Protein AF-A0A9D8Y386-F1 (afdb_monomer)

Sequence (340 aa):
MTALEKLEGVWFVYDGDCPICEQAAKALRIKQSLGDLHLLDARSDTDHPLSEAINQKQLDLDEGMVIFHRQRFYHGRTALWFMSVHAAPQGLFNHINRLFFRFEPVARALYPVMRAGRNLLLKLRGKTKIRNLQNTNLPILQPVFGDAWKHMPSVMHAHYANRAFSNDLHIAKGHMKVEAGWFLRLLAPMSRLIGGIPAYNQSDIPVEVRFESEPAGPGLVFNRAFKLHGMKPYVFRSTMVPMGGNLMIEKMSFGLCWRVRFSWRAGQVKLAHAGYALNFFGIPVTVPLNWLLGSIDAYEKATGPNSFAMAVTIHHPIWGAYYSYSGEFTMVSMKEVGDD

Foldseek 3Di:
DDPLVPDAAKEKEAACLQPVRVVCLVPFAFDVVRPDYHYHHCQPPCVDPVLVVCLVVVAFRLLFIWMDGPNDIATQLRVLLCSLVTTDCDDPVNVVSVVQSVDPVSSVVCRVVVSVVRVVSCVVVVHAGSPSNDPQVAFLCCQLADPVNVVAALQVCLVRVHGALFLKKWKKKWFKFKAAAPVVLVCQVVCQVQLHDRRDGDGRWIKMWIFGHHNRGRWTKTWIWTRDPPDDTRTWIWTWHDPDHQWIWIQGGPQKIWIWGWYDDPQKIKTWGDAIFGQDVNDTHGDHCCQPFNTKIKMKHDPDNFKIKIKIFGQHPPPGTRIMMIIMIGTDDIDRPPPD

Nearest PDB structures (foldseek):
  2o62-assembly1_A  TM=6.747E-01  e=1.907E-03  Nostoc punctiforme PCC 73102
  5yvf-assembly4_D  TM=6.331E-01  e=2.721E-03  Arabidopsis thaliana
  5yvf-assembly2_B  TM=6.374E-01  e=2.565E-03  Arabidopsis thaliana
  4kc5-assembly1_A  TM=1.879E-01  e=3.697E-02  Mycetohabitans rhizoxinica
  4kc5-assembly2_C  TM=2.263E-01  e=1.944E-01  Mycetohabitans rhizoxinica

Radius of gyration: 25.62 Å; Cα contacts (8 Å, |Δi|>4): 717; chains: 1; bounding box: 68×38×66 Å

pLDDT: mean 88.56, std 8.68, range [34.72, 97.38]

Solvent-accessible surface area (backbone atoms only — not comparable to full-atom values): 17921 Å² total; per-residue (Å²): 131,58,79,71,74,72,58,76,29,33,36,42,37,31,47,65,84,34,69,70,47,39,50,47,62,74,61,62,45,65,34,73,92,54,52,56,83,43,80,42,40,61,80,80,46,58,86,39,72,62,47,53,52,34,42,76,67,71,56,53,61,75,74,29,40,36,31,41,44,89,97,38,81,25,55,30,65,50,27,48,29,48,44,33,75,48,36,36,92,59,59,70,68,44,53,54,37,34,67,44,30,66,40,66,72,52,31,64,64,48,45,62,54,54,47,50,50,51,55,50,53,26,53,75,69,73,50,75,77,78,49,71,79,55,76,49,86,44,28,56,51,44,70,37,47,43,80,55,49,83,76,51,56,67,28,57,50,65,75,43,49,46,23,27,43,30,43,30,34,33,33,33,44,32,39,28,35,34,43,44,33,72,70,51,39,72,43,24,70,60,26,57,75,56,41,44,69,84,36,46,75,45,66,75,29,46,32,41,36,38,40,34,21,38,66,90,36,69,28,48,28,40,42,35,40,36,48,47,86,99,53,77,67,46,65,36,56,36,34,37,28,78,72,56,65,37,34,32,35,37,40,38,49,93,32,43,25,44,28,34,34,53,43,78,57,96,83,24,43,36,36,40,58,65,53,34,24,41,46,55,96,84,44,74,43,78,45,90,46,46,82,80,69,20,46,49,42,35,40,38,31,74,75,46,76,48,23,34,34,38,38,39,40,29,32,32,83,85,75,40,73,43,36,36,39,35,34,44,34,33,65,76,49,78,46,61,70,78,88,123

Structure (mmCIF, N/CA/C/O backbone):
data_AF-A0A9D8Y386-F1
#
_entry.id   AF-A0A9D8Y386-F1
#
loop_
_atom_site.group_PDB
_atom_site.id
_atom_site.type_symbol
_atom_site.label_atom_id
_atom_site.label_alt_id
_atom_site.label_comp_id
_atom_site.label_asym_id
_atom_site.label_entity_id
_atom_site.label_seq_id
_atom_site.pdbx_PDB_ins_code
_atom_site.Cartn_x
_atom_site.Cartn_y
_atom_site.Cartn_z
_atom_site.occupancy
_atom_site.B_iso_or_equiv
_atom_site.auth_seq_id
_atom_site.auth_comp_id
_atom_site.auth_asym_id
_atom_site.auth_atom_id
_atom_site.pdbx_PDB_model_num
ATOM 1 N N . MET A 1 1 ? 36.338 10.245 -10.476 1.00 56.06 1 MET A N 1
ATOM 2 C CA . MET A 1 1 ? 35.496 9.609 -11.503 1.00 56.06 1 MET A CA 1
ATOM 3 C C . MET A 1 1 ? 34.362 8.881 -10.811 1.00 56.06 1 MET A C 1
ATOM 5 O O . MET A 1 1 ? 34.645 8.085 -9.918 1.00 56.06 1 MET A O 1
ATOM 9 N N . THR A 1 2 ? 33.111 9.186 -11.146 1.00 74.19 2 THR A N 1
ATOM 10 C CA . THR A 1 2 ? 31.940 8.482 -10.596 1.00 74.19 2 THR A CA 1
ATOM 11 C C . THR A 1 2 ? 31.935 7.018 -11.059 1.00 74.19 2 THR A C 1
ATOM 13 O O . THR A 1 2 ? 32.559 6.682 -12.065 1.00 74.19 2 THR A O 1
ATOM 16 N N . ALA A 1 3 ? 31.258 6.115 -10.340 1.00 79.44 3 ALA A N 1
ATOM 17 C CA . ALA A 1 3 ? 31.171 4.704 -10.744 1.00 79.44 3 ALA A CA 1
ATOM 18 C C . ALA A 1 3 ? 30.591 4.538 -12.166 1.00 79.44 3 ALA A C 1
ATOM 20 O O . ALA A 1 3 ? 31.018 3.658 -12.905 1.00 79.44 3 ALA A O 1
ATOM 21 N N . LEU A 1 4 ? 29.695 5.446 -12.574 1.00 83.50 4 LEU A N 1
ATOM 22 C CA . LEU A 1 4 ? 29.100 5.502 -13.913 1.00 83.50 4 LEU A CA 1
ATOM 23 C C . LEU A 1 4 ? 30.084 5.931 -15.006 1.00 83.50 4 LEU A C 1
ATOM 25 O O . LEU A 1 4 ? 29.936 5.523 -16.154 1.00 83.50 4 LEU A O 1
ATOM 29 N N . GLU A 1 5 ? 31.085 6.752 -14.684 1.00 81.44 5 GLU A N 1
ATOM 30 C CA . GLU A 1 5 ? 32.114 7.193 -15.640 1.00 81.44 5 GLU A CA 1
ATOM 31 C C . GLU A 1 5 ? 33.070 6.073 -16.041 1.00 81.44 5 GLU A C 1
ATOM 33 O O . GLU A 1 5 ? 33.706 6.167 -17.085 1.00 81.44 5 GLU A O 1
ATOM 38 N N . LYS A 1 6 ? 33.146 5.008 -15.237 1.00 83.69 6 LYS A N 1
ATOM 39 C CA . LYS A 1 6 ? 33.941 3.810 -15.532 1.00 83.69 6 LYS A CA 1
ATOM 40 C C . LYS A 1 6 ? 33.192 2.786 -16.388 1.00 83.69 6 LYS A C 1
ATOM 42 O O . LYS A 1 6 ? 33.785 1.791 -16.787 1.00 83.69 6 LYS A O 1
ATOM 47 N N . LEU A 1 7 ? 31.897 2.993 -16.629 1.00 88.19 7 LEU A N 1
ATOM 48 C CA . LEU A 1 7 ? 31.085 2.072 -17.416 1.00 88.19 7 LEU A CA 1
ATOM 49 C C . LEU A 1 7 ? 31.268 2.367 -18.904 1.00 88.19 7 LEU A C 1
ATOM 51 O O . LEU A 1 7 ? 30.759 3.359 -19.433 1.00 88.19 7 LEU A O 1
ATOM 55 N N . GLU A 1 8 ? 31.995 1.478 -19.569 1.00 88.94 8 GLU A N 1
ATOM 56 C CA . GLU A 1 8 ? 32.176 1.481 -21.017 1.00 88.94 8 GLU A CA 1
ATOM 57 C C . GLU A 1 8 ? 31.112 0.614 -21.709 1.00 88.94 8 GLU A C 1
ATOM 59 O O . GLU A 1 8 ? 30.371 -0.134 -21.066 1.00 88.94 8 GLU A O 1
ATOM 64 N N . GLY A 1 9 ? 30.999 0.756 -23.031 1.00 90.62 9 GLY A N 1
ATOM 65 C CA . GLY A 1 9 ? 30.041 -0.000 -23.836 1.00 90.62 9 GLY A CA 1
ATOM 66 C C . GLY A 1 9 ? 28.582 0.439 -23.673 1.00 90.62 9 GLY A C 1
ATOM 67 O O . GLY A 1 9 ? 28.264 1.556 -23.246 1.00 90.62 9 GLY A O 1
ATOM 68 N N . VAL A 1 10 ? 27.675 -0.445 -24.080 1.00 92.88 10 VAL A N 1
ATOM 69 C CA . VAL A 1 10 ? 26.223 -0.261 -24.003 1.00 92.88 10 VAL A CA 1
ATOM 70 C C . VAL A 1 10 ? 25.676 -1.185 -22.927 1.00 92.88 10 VAL A C 1
ATOM 72 O O . VAL A 1 10 ? 25.828 -2.398 -23.010 1.00 92.88 10 VAL A O 1
ATOM 75 N N . TRP A 1 11 ? 24.972 -0.618 -21.957 1.00 94.88 11 TRP A N 1
ATOM 76 C CA . TRP A 1 11 ? 24.312 -1.368 -20.896 1.00 94.88 11 TRP A CA 1
ATOM 77 C C . TRP A 1 11 ? 22.812 -1.423 -21.153 1.00 94.88 11 TRP A C 1
ATOM 79 O O . TRP A 1 11 ? 22.174 -0.383 -21.315 1.00 94.88 11 TRP A O 1
ATOM 89 N N . PHE A 1 12 ? 22.247 -2.625 -21.189 1.00 94.88 12 PHE A N 1
ATOM 90 C CA . PHE A 1 12 ? 20.818 -2.878 -21.325 1.00 94.88 12 PHE A CA 1
ATOM 91 C C . PHE A 1 12 ? 20.268 -3.384 -19.993 1.00 94.88 12 PHE A C 1
ATOM 93 O O . PHE A 1 12 ? 20.494 -4.533 -19.617 1.00 94.88 12 PHE A O 1
ATOM 100 N N . VAL A 1 13 ? 19.552 -2.512 -19.286 1.00 96.12 13 VAL A N 1
ATOM 101 C CA . VAL A 1 13 ? 18.889 -2.815 -18.017 1.00 96.12 13 VAL A CA 1
ATOM 102 C C . VAL A 1 13 ? 17.444 -3.200 -18.298 1.00 96.12 13 VAL A C 1
ATOM 104 O O . VAL A 1 13 ? 16.682 -2.409 -18.866 1.00 96.12 13 VAL A O 1
ATOM 107 N N . TYR A 1 14 ? 17.057 -4.414 -17.928 1.00 94.50 14 TYR A N 1
ATOM 108 C CA . TYR A 1 14 ? 15.773 -5.000 -18.307 1.00 94.50 14 TYR A CA 1
ATOM 109 C C . TYR A 1 14 ? 15.155 -5.820 -17.176 1.00 94.50 14 TYR A C 1
ATOM 111 O O . TYR A 1 14 ? 15.774 -6.053 -16.148 1.00 94.50 14 TYR A O 1
ATOM 119 N N . ASP A 1 15 ? 13.901 -6.218 -17.368 1.00 94.06 15 ASP A N 1
ATOM 120 C CA . ASP A 1 15 ? 13.164 -7.087 -16.452 1.00 94.06 15 ASP A CA 1
ATOM 121 C C . ASP A 1 15 ? 13.310 -8.545 -16.904 1.00 94.06 15 ASP A C 1
ATOM 123 O O . ASP A 1 15 ? 12.710 -8.920 -17.918 1.00 94.06 15 ASP A O 1
ATOM 127 N N . GLY A 1 16 ? 14.096 -9.352 -16.187 1.00 91.25 16 GLY A N 1
ATOM 128 C CA . GLY A 1 16 ? 14.345 -10.753 -16.541 1.00 91.25 16 GLY A CA 1
ATOM 129 C C . GLY A 1 16 ? 13.121 -11.664 -16.450 1.00 91.25 16 GLY A C 1
ATOM 130 O O . GLY A 1 16 ? 13.037 -12.649 -17.178 1.00 91.25 16 GLY A O 1
ATOM 131 N N . ASP A 1 17 ? 12.108 -11.312 -15.650 1.00 92.06 17 ASP A N 1
ATOM 132 C CA . ASP A 1 17 ? 10.856 -12.081 -15.586 1.00 92.06 17 ASP A CA 1
ATOM 133 C C . ASP A 1 17 ? 9.913 -11.784 -16.767 1.00 92.06 17 ASP A C 1
ATOM 135 O O . ASP A 1 17 ? 8.963 -12.539 -17.028 1.00 92.06 17 ASP A O 1
ATOM 139 N N . CYS A 1 18 ? 10.149 -10.685 -17.492 1.00 91.69 18 CYS A N 1
ATOM 140 C CA . CYS A 1 18 ? 9.363 -10.302 -18.655 1.00 91.69 18 CYS A CA 1
ATOM 141 C C . CYS A 1 18 ? 9.849 -11.053 -19.910 1.00 91.69 18 CYS A C 1
ATOM 143 O O . CYS A 1 18 ? 10.925 -10.740 -20.424 1.00 91.69 18 CYS A O 1
ATOM 145 N N . PRO A 1 19 ? 9.025 -11.941 -20.514 1.00 88.31 19 PRO A N 1
ATOM 146 C CA . PRO A 1 19 ? 9.436 -12.714 -21.690 1.00 88.31 19 PRO A CA 1
ATOM 147 C C . PRO A 1 19 ? 9.864 -11.839 -22.873 1.00 88.31 19 PRO A C 1
ATOM 149 O O . PRO A 1 19 ? 10.784 -12.176 -23.609 1.00 88.31 19 PRO A O 1
ATOM 152 N N . ILE A 1 20 ? 9.196 -10.698 -23.071 1.00 88.94 20 ILE A N 1
ATOM 153 C CA . ILE A 1 20 ? 9.507 -9.780 -24.174 1.00 88.94 20 ILE A CA 1
ATOM 154 C C . ILE A 1 20 ? 10.875 -9.126 -23.947 1.00 88.94 20 ILE A C 1
ATOM 156 O O . ILE A 1 20 ? 11.669 -9.020 -24.880 1.00 88.94 20 ILE A O 1
ATOM 160 N N . CYS A 1 21 ? 11.151 -8.692 -22.714 1.00 89.38 21 CYS A N 1
ATOM 161 C CA . CYS A 1 21 ? 12.411 -8.049 -22.352 1.00 89.38 21 CYS A CA 1
ATOM 162 C C . CYS A 1 21 ? 13.577 -9.039 -22.403 1.00 89.38 21 CYS A C 1
ATOM 164 O O . CYS A 1 21 ? 14.620 -8.707 -22.955 1.00 89.38 21 CYS A O 1
ATOM 166 N N . GLU A 1 22 ? 13.379 -10.258 -21.905 1.00 87.75 22 GLU A N 1
ATOM 167 C CA . GLU A 1 22 ? 14.375 -11.328 -21.944 1.00 87.75 22 GLU A CA 1
ATOM 168 C C . GLU A 1 22 ? 14.726 -11.718 -23.389 1.00 87.75 22 GLU A C 1
ATOM 170 O O . GLU A 1 22 ? 15.899 -11.815 -23.756 1.00 87.75 22 GLU A O 1
ATOM 175 N N . GLN A 1 23 ? 13.720 -11.868 -24.256 1.00 86.69 23 GLN A N 1
ATOM 176 C CA . GLN A 1 23 ? 13.957 -12.157 -25.671 1.00 86.69 23 GLN A CA 1
ATOM 177 C C . GLN A 1 23 ? 14.638 -10.986 -26.385 1.00 86.69 23 GLN A C 1
ATOM 179 O O . GLN A 1 23 ? 15.515 -11.214 -27.219 1.00 86.69 23 GLN A O 1
ATOM 184 N N . ALA A 1 24 ? 14.295 -9.741 -26.040 1.00 85.25 24 ALA A N 1
ATOM 185 C CA . ALA A 1 24 ? 15.003 -8.568 -26.541 1.00 85.25 24 ALA A CA 1
ATOM 186 C C . ALA A 1 24 ? 16.474 -8.568 -26.093 1.00 85.25 24 ALA A C 1
ATOM 188 O O . ALA A 1 24 ? 17.343 -8.358 -26.933 1.00 85.25 24 ALA A O 1
ATOM 189 N N . ALA A 1 25 ? 16.767 -8.880 -24.825 1.00 86.69 25 ALA A N 1
ATOM 190 C CA . ALA A 1 25 ? 18.130 -8.989 -24.302 1.00 86.69 25 ALA A CA 1
ATOM 191 C C . ALA A 1 25 ? 18.950 -10.045 -25.065 1.00 86.69 25 ALA A C 1
ATOM 193 O O . ALA A 1 25 ? 20.065 -9.774 -25.508 1.00 86.69 25 ALA A O 1
ATOM 194 N N . LYS A 1 26 ? 18.365 -11.229 -25.304 1.00 84.31 26 LYS A N 1
ATOM 195 C CA . LYS A 1 26 ? 19.005 -12.328 -26.050 1.00 84.31 26 LYS A CA 1
ATOM 196 C C . LYS A 1 26 ? 19.222 -12.004 -27.526 1.00 84.31 26 LYS A C 1
ATOM 198 O O . LYS A 1 26 ? 20.236 -12.412 -28.096 1.00 84.31 26 LYS A O 1
ATOM 203 N N . ALA A 1 27 ? 18.280 -11.301 -28.152 1.00 80.50 27 ALA A N 1
ATOM 204 C CA . ALA A 1 27 ? 18.325 -10.951 -29.570 1.00 80.50 27 ALA A CA 1
ATOM 205 C C . ALA A 1 27 ? 19.155 -9.692 -29.862 1.00 80.50 27 ALA A C 1
ATOM 207 O O . ALA A 1 27 ? 19.579 -9.496 -31.002 1.00 80.50 27 ALA A O 1
ATOM 208 N N . LEU A 1 28 ? 19.383 -8.832 -28.865 1.00 80.38 28 LEU A N 1
ATOM 209 C CA . LEU A 1 28 ? 20.092 -7.576 -29.053 1.00 80.38 28 LEU A CA 1
ATOM 210 C C . LEU A 1 28 ? 21.546 -7.840 -29.451 1.00 80.38 28 LEU A C 1
ATOM 212 O O . LEU A 1 28 ? 22.299 -8.561 -28.796 1.00 80.38 28 LEU A O 1
ATOM 216 N N . ARG A 1 29 ? 21.937 -7.236 -30.568 1.00 79.75 29 ARG A N 1
ATOM 217 C CA . ARG A 1 29 ? 23.312 -7.170 -31.053 1.00 79.75 29 ARG A CA 1
ATOM 218 C C . ARG A 1 29 ? 23.585 -5.715 -31.382 1.00 79.75 29 ARG A C 1
ATOM 220 O O . ARG A 1 29 ? 22.820 -5.106 -32.127 1.00 79.75 29 ARG A O 1
ATOM 227 N N . ILE A 1 30 ? 24.641 -5.142 -30.825 1.00 79.31 30 ILE A N 1
ATOM 228 C CA . ILE A 1 30 ? 25.030 -3.754 -31.094 1.00 79.31 30 ILE A CA 1
ATOM 229 C C . ILE A 1 30 ? 26.122 -3.709 -32.160 1.00 79.31 30 ILE A C 1
ATOM 231 O O . ILE A 1 30 ? 26.834 -4.688 -32.382 1.00 79.31 30 ILE A O 1
ATOM 235 N N . LYS A 1 31 ? 26.239 -2.583 -32.867 1.00 76.06 31 LYS A N 1
ATOM 236 C CA . LYS A 1 31 ? 27.375 -2.363 -33.773 1.00 76.06 31 LYS A CA 1
ATOM 237 C C . LYS A 1 31 ? 28.673 -2.370 -32.960 1.00 76.06 31 LYS A C 1
ATOM 239 O O . LYS A 1 31 ? 28.741 -1.675 -31.953 1.00 76.06 31 LYS A O 1
ATOM 244 N N . GLN A 1 32 ? 29.708 -3.054 -33.454 1.00 71.56 32 GLN A N 1
ATOM 245 C CA . GLN A 1 32 ? 31.038 -3.115 -32.816 1.00 71.56 32 GLN A CA 1
ATOM 246 C C . GLN A 1 32 ? 31.618 -1.724 -32.492 1.00 71.56 32 GLN A C 1
ATOM 248 O O . GLN A 1 32 ? 32.333 -1.554 -31.514 1.00 71.56 32 GLN A O 1
ATOM 253 N N . SER A 1 33 ? 31.241 -0.694 -33.258 1.00 75.19 33 SER A N 1
ATOM 254 C CA . SER A 1 33 ? 31.626 0.706 -33.023 1.00 75.19 33 SER A CA 1
ATOM 255 C C . SER A 1 33 ? 31.121 1.314 -31.702 1.00 75.19 33 SER A C 1
ATOM 257 O O . SER A 1 33 ? 31.476 2.447 -31.383 1.00 75.19 33 SER A O 1
ATOM 259 N N . LEU A 1 34 ? 30.220 0.637 -30.988 1.00 77.44 34 LEU A N 1
ATOM 260 C CA . LEU A 1 34 ? 29.616 1.101 -29.733 1.00 77.44 34 LEU A CA 1
ATOM 261 C C . LEU A 1 34 ? 30.206 0.405 -28.495 1.00 77.44 34 LEU A C 1
ATOM 263 O O . LEU A 1 34 ? 29.768 0.702 -27.387 1.00 77.44 34 LEU A O 1
ATOM 267 N N . GLY A 1 35 ? 31.202 -0.467 -28.682 1.00 84.31 35 GLY A N 1
ATOM 268 C CA . GLY A 1 35 ? 31.797 -1.278 -27.620 1.00 84.31 35 GLY A CA 1
ATOM 269 C C . GLY A 1 35 ? 31.003 -2.551 -27.335 1.00 84.31 35 GLY A C 1
ATOM 270 O O . GLY A 1 35 ? 30.242 -3.015 -28.190 1.00 84.31 35 GLY A O 1
ATOM 271 N N . ASP A 1 36 ? 31.194 -3.095 -26.135 1.00 87.88 36 ASP A N 1
ATOM 272 C CA . ASP A 1 36 ? 30.550 -4.326 -25.678 1.00 87.88 36 ASP A CA 1
ATOM 273 C C . ASP A 1 36 ? 29.116 -4.090 -25.187 1.00 87.88 36 ASP A C 1
ATOM 275 O O . ASP A 1 36 ? 28.749 -2.998 -24.744 1.00 87.88 36 ASP A O 1
ATOM 279 N N . LEU A 1 37 ? 28.280 -5.125 -25.309 1.00 89.69 37 LEU A N 1
ATOM 280 C CA . LEU A 1 37 ? 26.917 -5.132 -24.783 1.00 89.69 37 LEU A CA 1
ATOM 281 C C . LEU A 1 37 ? 26.914 -5.816 -23.419 1.00 89.69 37 LEU A C 1
ATOM 283 O O . LEU A 1 37 ? 27.170 -7.015 -23.327 1.00 89.69 37 LEU A O 1
ATOM 287 N N . HIS A 1 38 ? 26.533 -5.074 -22.390 1.00 92.88 38 HIS A N 1
ATOM 288 C CA . HIS A 1 38 ? 26.327 -5.586 -21.044 1.00 92.88 38 HIS A CA 1
ATOM 289 C C . HIS A 1 38 ? 24.828 -5.691 -20.763 1.00 92.88 38 HIS A C 1
ATOM 291 O O . HIS A 1 38 ? 24.067 -4.759 -21.031 1.00 92.88 38 HIS A O 1
ATOM 297 N N . LEU A 1 39 ? 24.395 -6.835 -20.240 1.00 93.25 39 LEU A N 1
ATOM 298 C CA . LEU A 1 39 ? 23.011 -7.079 -19.845 1.00 93.25 39 LEU A CA 1
ATOM 299 C C . LEU A 1 39 ? 22.933 -7.023 -18.320 1.00 93.25 39 LEU A C 1
ATOM 301 O O . LEU A 1 39 ? 23.739 -7.664 -17.654 1.00 93.25 39 LEU A O 1
ATOM 305 N N . LEU A 1 40 ? 21.974 -6.269 -17.791 1.00 94.19 40 LEU A N 1
ATOM 306 C CA . LEU A 1 40 ? 21.740 -6.130 -16.356 1.00 94.19 40 LEU A CA 1
ATOM 307 C C . LEU A 1 40 ? 20.274 -6.458 -16.072 1.00 94.19 40 LEU A C 1
ATOM 309 O O . LEU A 1 40 ? 19.384 -5.787 -16.607 1.00 94.19 40 LEU A O 1
ATOM 313 N N . ASP A 1 41 ? 20.012 -7.484 -15.267 1.00 94.50 41 ASP A N 1
ATOM 314 C CA . ASP A 1 41 ? 18.646 -7.799 -14.856 1.00 94.50 41 ASP A CA 1
ATOM 315 C C . ASP A 1 41 ? 18.308 -6.989 -13.604 1.00 94.50 41 ASP A C 1
ATOM 317 O O . ASP A 1 41 ? 18.894 -7.148 -12.535 1.00 94.50 41 ASP A O 1
ATOM 321 N N . ALA A 1 42 ? 17.317 -6.114 -13.736 1.00 92.25 42 ALA A N 1
ATOM 322 C CA . ALA A 1 42 ? 16.859 -5.237 -12.671 1.00 92.25 42 ALA A CA 1
ATOM 323 C C . ALA A 1 42 ? 16.331 -5.980 -11.432 1.00 92.25 42 ALA A C 1
ATOM 325 O O . ALA A 1 42 ? 16.146 -5.349 -10.392 1.00 92.25 42 ALA A O 1
ATOM 326 N N . ARG A 1 43 ? 16.042 -7.284 -11.536 1.00 88.69 43 ARG A N 1
ATOM 327 C CA . ARG A 1 43 ? 15.565 -8.101 -10.412 1.00 88.69 43 ARG A CA 1
ATOM 328 C C . ARG A 1 43 ? 16.680 -8.705 -9.573 1.00 88.69 43 ARG A C 1
ATOM 330 O O . ARG A 1 43 ? 16.498 -8.822 -8.367 1.00 88.69 43 ARG A O 1
ATOM 337 N N . SER A 1 44 ? 17.785 -9.112 -10.192 1.00 89.25 44 SER A N 1
ATOM 338 C CA . SER A 1 44 ? 18.919 -9.721 -9.488 1.00 89.25 44 SER A CA 1
ATOM 339 C C . SER A 1 44 ? 20.006 -8.710 -9.143 1.00 89.25 44 SER A C 1
ATOM 341 O O . SER A 1 44 ? 20.653 -8.847 -8.111 1.00 89.25 44 SER A O 1
ATOM 343 N N . ASP A 1 45 ? 20.188 -7.677 -9.968 1.00 87.62 45 ASP A N 1
ATOM 344 C CA . ASP A 1 45 ? 21.325 -6.759 -9.884 1.00 87.62 45 ASP A CA 1
ATOM 345 C C . ASP A 1 45 ? 20.932 -5.400 -9.269 1.00 87.62 45 ASP A C 1
ATOM 347 O O . ASP A 1 45 ? 21.221 -4.321 -9.806 1.00 87.62 45 ASP A O 1
ATOM 351 N N . THR A 1 46 ? 20.234 -5.430 -8.130 1.00 82.75 46 THR A N 1
ATOM 352 C CA . THR A 1 46 ? 19.711 -4.219 -7.467 1.00 82.75 46 THR A CA 1
ATOM 353 C C . THR A 1 46 ? 20.809 -3.280 -6.974 1.00 82.75 46 THR A C 1
ATOM 355 O O . THR A 1 46 ? 20.629 -2.064 -7.020 1.00 82.75 46 THR A O 1
ATOM 358 N N . ASP A 1 47 ? 21.957 -3.828 -6.574 1.00 86.19 47 ASP A N 1
ATOM 359 C CA . ASP A 1 47 ? 23.072 -3.078 -5.976 1.00 86.19 47 ASP A CA 1
ATOM 360 C C . ASP A 1 47 ? 24.029 -2.479 -7.021 1.00 86.19 47 ASP A C 1
ATOM 362 O O . ASP A 1 47 ? 25.040 -1.856 -6.691 1.00 86.19 47 ASP A O 1
ATOM 366 N N . HIS A 1 48 ? 23.732 -2.660 -8.310 1.00 90.88 48 HIS A N 1
ATOM 367 C CA . HIS A 1 48 ? 24.573 -2.138 -9.376 1.00 90.88 48 HIS A CA 1
ATOM 368 C C . HIS A 1 48 ? 24.492 -0.595 -9.446 1.00 90.88 48 HIS A C 1
ATOM 370 O O . HIS A 1 48 ? 23.391 -0.039 -9.394 1.00 90.88 48 HIS A O 1
ATOM 376 N N . PRO A 1 49 ? 25.605 0.133 -9.692 1.00 91.81 49 PRO A N 1
ATOM 377 C CA . PRO A 1 49 ? 25.601 1.602 -9.775 1.00 91.81 49 PRO A CA 1
ATOM 378 C C . PRO A 1 49 ? 24.608 2.191 -10.791 1.00 91.81 49 PRO A C 1
ATOM 380 O O . PRO A 1 49 ? 24.124 3.311 -10.629 1.00 91.81 49 PRO A O 1
ATOM 383 N N . LEU A 1 50 ? 24.284 1.442 -11.854 1.00 92.56 50 LEU A N 1
ATOM 384 C CA . LEU A 1 50 ? 23.249 1.842 -12.818 1.00 92.56 50 LEU A CA 1
ATOM 385 C C . LEU A 1 50 ? 21.842 1.812 -12.225 1.00 92.56 50 LEU A C 1
ATOM 387 O O . LEU A 1 50 ? 21.054 2.695 -12.549 1.00 92.56 50 LEU A O 1
ATOM 391 N N . SER A 1 51 ? 21.529 0.831 -11.381 1.00 90.94 51 SER A N 1
ATOM 392 C CA . SER A 1 51 ? 20.225 0.706 -10.727 1.00 90.94 51 SER A CA 1
ATOM 393 C C . SER A 1 51 ? 19.974 1.916 -9.824 1.00 90.94 51 SER A C 1
ATOM 395 O O . SER A 1 51 ? 18.925 2.556 -9.917 1.00 90.94 51 SER A O 1
ATOM 397 N N . GLU A 1 52 ? 20.985 2.331 -9.055 1.00 88.75 52 GLU A N 1
ATOM 398 C CA . GLU A 1 52 ? 20.925 3.558 -8.255 1.00 88.75 52 GLU A CA 1
ATOM 399 C C . GLU A 1 52 ? 20.732 4.807 -9.133 1.00 88.75 52 GLU A C 1
ATOM 401 O O . GLU A 1 52 ? 19.843 5.624 -8.885 1.00 88.75 52 GLU A O 1
ATOM 406 N N . ALA A 1 53 ? 21.506 4.938 -10.213 1.00 91.56 53 ALA A N 1
ATOM 407 C CA . ALA A 1 53 ? 21.412 6.077 -11.125 1.00 91.56 53 ALA A CA 1
ATOM 408 C C . ALA A 1 53 ? 20.051 6.174 -11.842 1.00 91.56 53 ALA A C 1
ATOM 410 O O . ALA A 1 53 ? 19.538 7.274 -12.064 1.00 91.56 53 ALA A O 1
ATOM 411 N N . ILE A 1 54 ? 19.453 5.034 -12.196 1.00 93.94 54 ILE A N 1
ATOM 412 C CA . ILE A 1 54 ? 18.105 4.926 -12.773 1.00 93.94 54 ILE A CA 1
ATOM 413 C C . ILE A 1 54 ? 17.063 5.446 -11.780 1.00 93.94 54 ILE A C 1
ATOM 415 O O . ILE A 1 54 ? 16.215 6.261 -12.156 1.00 93.94 54 ILE A O 1
ATOM 419 N N . ASN A 1 55 ? 17.172 5.047 -10.510 1.00 90.44 55 ASN A N 1
ATOM 420 C CA . ASN A 1 55 ? 16.273 5.487 -9.443 1.00 90.44 55 ASN A CA 1
ATOM 421 C C . ASN A 1 55 ? 16.401 6.994 -9.181 1.00 90.44 55 ASN A C 1
ATOM 423 O O . ASN A 1 55 ? 15.397 7.707 -9.137 1.00 90.44 55 ASN A O 1
ATOM 427 N N . GLN A 1 56 ? 17.631 7.511 -9.096 1.00 89.31 56 GLN A N 1
ATOM 428 C CA . GLN A 1 56 ? 17.895 8.948 -8.943 1.00 89.31 56 GLN A CA 1
ATOM 429 C C . GLN A 1 56 ? 17.310 9.768 -10.105 1.00 89.31 56 GLN A C 1
ATOM 431 O O . GLN A 1 56 ? 16.834 10.884 -9.902 1.00 89.31 56 GLN A O 1
ATOM 436 N N . LYS A 1 57 ? 17.298 9.211 -11.324 1.00 91.88 57 LYS A N 1
ATOM 437 C CA . LYS A 1 57 ? 16.709 9.837 -12.518 1.00 91.88 57 LYS A CA 1
ATOM 438 C C . LYS A 1 57 ? 15.201 9.626 -12.674 1.00 91.88 57 LYS A C 1
ATOM 440 O O . LYS A 1 57 ? 14.651 10.100 -13.665 1.00 91.88 57 LYS A O 1
ATOM 445 N N . GLN A 1 58 ? 14.539 8.955 -11.729 1.00 91.31 58 GLN A N 1
ATOM 446 C CA . GLN A 1 58 ? 13.098 8.672 -11.773 1.00 91.31 58 GLN A CA 1
ATOM 447 C C . GLN A 1 58 ? 12.672 7.915 -13.044 1.00 91.31 58 GLN A C 1
ATOM 449 O O . GLN A 1 58 ? 11.602 8.150 -13.604 1.00 91.31 58 GLN A O 1
ATOM 454 N N . LEU A 1 59 ? 13.526 7.006 -13.523 1.00 93.38 59 LEU A N 1
ATOM 455 C CA . LEU A 1 59 ? 13.219 6.142 -14.660 1.00 93.38 59 LEU A CA 1
ATOM 456 C C . LEU A 1 59 ? 12.558 4.854 -14.154 1.00 93.38 59 LEU A C 1
ATOM 458 O O . LEU A 1 59 ? 13.188 4.050 -13.471 1.00 93.38 59 LEU A O 1
ATOM 462 N N . ASP A 1 60 ? 11.279 4.670 -14.475 1.00 93.06 60 ASP A N 1
ATOM 463 C CA . ASP A 1 60 ? 10.472 3.562 -13.951 1.00 93.06 60 ASP A CA 1
ATOM 464 C C . ASP A 1 60 ? 10.669 2.268 -14.764 1.00 93.06 60 ASP A C 1
ATOM 466 O O . ASP A 1 60 ? 10.255 2.159 -15.924 1.00 93.06 60 ASP A O 1
ATOM 470 N N . LEU A 1 61 ? 11.281 1.257 -14.150 1.00 93.06 61 LEU A N 1
ATOM 471 C CA . LEU A 1 61 ? 11.572 -0.031 -14.778 1.00 93.06 61 LEU A CA 1
ATOM 472 C C . LEU A 1 61 ? 10.316 -0.893 -14.992 1.00 93.06 61 LEU A C 1
ATOM 474 O O . LEU A 1 61 ? 10.313 -1.766 -15.867 1.00 93.06 61 LEU A O 1
ATOM 478 N N . ASP A 1 62 ? 9.206 -0.619 -14.302 1.00 91.44 62 ASP A N 1
ATOM 479 C CA . ASP A 1 62 ? 7.902 -1.228 -14.604 1.00 91.44 62 ASP A CA 1
ATOM 480 C C . ASP A 1 62 ? 7.300 -0.676 -15.901 1.00 91.44 62 ASP A C 1
ATOM 482 O O . ASP A 1 62 ? 6.508 -1.334 -16.582 1.00 91.44 62 ASP A O 1
ATOM 486 N N . GLU A 1 63 ? 7.724 0.518 -16.300 1.00 90.38 63 GLU A N 1
ATOM 487 C CA . GLU A 1 63 ? 7.184 1.241 -17.445 1.00 90.38 63 GLU A CA 1
ATOM 488 C C . GLU A 1 63 ? 8.022 1.038 -18.709 1.00 90.38 63 GLU A C 1
ATOM 490 O O . GLU A 1 63 ? 7.549 1.364 -19.799 1.00 90.38 63 GLU A O 1
ATOM 495 N N . GLY A 1 64 ? 9.231 0.477 -18.594 1.00 91.38 64 GLY A N 1
ATOM 496 C CA . GLY A 1 64 ? 10.111 0.152 -19.717 1.00 91.38 64 GLY A CA 1
ATOM 497 C C . GLY A 1 64 ? 11.525 -0.251 -19.298 1.00 91.38 64 GLY A C 1
ATOM 498 O O . GLY A 1 64 ? 11.925 -0.047 -18.161 1.00 91.38 64 GLY A O 1
ATOM 499 N N . MET A 1 65 ? 12.294 -0.791 -20.242 1.00 94.94 65 MET A N 1
ATOM 500 C CA . MET A 1 65 ? 13.729 -1.056 -20.080 1.00 94.94 65 MET A CA 1
ATOM 501 C C . MET A 1 65 ? 14.563 0.222 -20.243 1.00 94.94 65 MET A C 1
ATOM 503 O O . MET A 1 65 ? 14.103 1.202 -20.842 1.00 94.94 65 MET A O 1
ATOM 507 N N . VAL A 1 66 ? 15.805 0.197 -19.761 1.00 96.62 66 VAL A N 1
ATOM 508 C CA . VAL A 1 66 ? 16.754 1.311 -19.862 1.00 96.62 66 VAL A CA 1
ATOM 509 C C . VAL A 1 66 ? 17.990 0.891 -20.652 1.00 96.62 66 VAL A C 1
ATOM 511 O O . VAL A 1 66 ? 18.533 -0.188 -20.451 1.00 96.62 66 VAL A O 1
ATOM 514 N N . ILE A 1 67 ? 18.461 1.767 -21.535 1.00 95.06 67 ILE A N 1
ATOM 515 C CA . ILE A 1 67 ? 19.790 1.681 -22.135 1.00 95.06 67 ILE A CA 1
ATOM 516 C C . ILE A 1 67 ? 20.653 2.802 -21.580 1.00 95.06 67 ILE A C 1
ATOM 518 O O . ILE A 1 67 ? 20.257 3.968 -21.626 1.00 95.06 67 ILE A O 1
ATOM 522 N N . PHE A 1 68 ? 21.845 2.455 -21.112 1.00 94.75 68 PHE A N 1
ATOM 523 C CA . PHE A 1 68 ? 22.883 3.404 -20.749 1.00 94.75 68 PHE A CA 1
ATOM 524 C C . PHE A 1 68 ? 24.054 3.299 -21.727 1.00 94.75 68 PHE A C 1
ATOM 526 O O . PHE A 1 68 ? 24.600 2.222 -21.954 1.00 94.75 68 PHE A O 1
ATOM 533 N N . HIS A 1 69 ? 24.427 4.423 -22.335 1.00 93.38 69 HIS A N 1
ATOM 534 C CA . HIS A 1 69 ? 25.576 4.508 -23.235 1.00 93.38 69 HIS A CA 1
ATOM 535 C C . HIS A 1 69 ? 26.114 5.942 -23.254 1.00 93.38 69 HIS A C 1
ATOM 537 O O . HIS A 1 69 ? 25.349 6.889 -23.459 1.00 93.38 69 HIS A O 1
ATOM 543 N N . ARG A 1 70 ? 27.432 6.108 -23.057 1.00 89.56 70 ARG A N 1
ATOM 544 C CA . ARG A 1 70 ? 28.129 7.414 -23.041 1.00 89.56 70 ARG A CA 1
ATOM 545 C C . ARG A 1 70 ? 27.443 8.447 -22.138 1.00 89.56 70 ARG A C 1
ATOM 547 O O . ARG A 1 70 ? 27.098 9.539 -22.587 1.00 89.56 70 ARG A O 1
ATOM 554 N N . GLN A 1 71 ? 27.208 8.083 -20.875 1.00 89.19 71 GLN A N 1
ATOM 555 C CA . GLN A 1 71 ? 26.569 8.942 -19.862 1.00 89.19 71 GLN A CA 1
ATOM 556 C C . GLN A 1 71 ? 25.126 9.376 -20.186 1.00 89.19 71 GLN A C 1
ATOM 558 O O . GLN A 1 71 ? 24.576 10.272 -19.544 1.00 89.19 71 GLN A O 1
ATOM 563 N N . ARG A 1 72 ? 24.478 8.746 -21.175 1.00 92.94 72 ARG A N 1
ATOM 564 C CA . ARG A 1 72 ? 23.087 9.018 -21.548 1.00 92.94 72 ARG A CA 1
ATOM 565 C C . ARG A 1 72 ? 22.204 7.820 -21.254 1.00 92.94 72 ARG A C 1
ATOM 567 O O . ARG A 1 72 ? 22.571 6.686 -21.547 1.00 92.94 72 ARG A O 1
ATOM 574 N N . PHE A 1 73 ? 21.025 8.121 -20.718 1.00 95.62 73 PHE A N 1
ATOM 575 C CA . PHE A 1 73 ? 19.979 7.156 -20.420 1.00 95.62 73 PHE A CA 1
ATOM 576 C C . PHE A 1 73 ? 18.878 7.261 -21.470 1.00 95.62 73 PHE A C 1
ATOM 578 O O . PHE A 1 73 ? 18.394 8.351 -21.777 1.00 95.62 73 PHE A O 1
ATOM 585 N N . TYR A 1 74 ? 18.463 6.116 -21.985 1.00 94.44 74 TYR A N 1
ATOM 586 C CA . TYR A 1 74 ? 17.326 5.965 -22.877 1.00 94.44 74 TYR A CA 1
ATOM 587 C C . TYR A 1 74 ? 16.347 5.021 -22.189 1.00 94.44 74 TYR A C 1
ATOM 589 O O . TYR A 1 74 ? 16.750 3.955 -21.745 1.00 94.44 74 TYR A O 1
ATOM 597 N N . HIS A 1 75 ? 15.076 5.391 -22.076 1.00 95.44 75 HIS A N 1
ATOM 598 C CA . HIS A 1 75 ? 14.074 4.649 -21.315 1.00 95.44 75 HIS A CA 1
ATOM 599 C C . HIS A 1 75 ? 12.852 4.349 -22.174 1.00 95.44 75 HIS A C 1
ATOM 601 O O . HIS A 1 75 ? 12.344 5.211 -22.901 1.00 95.44 75 HIS A O 1
ATOM 607 N N . GLY A 1 76 ? 12.400 3.099 -22.122 1.00 91.62 76 GLY A N 1
ATOM 608 C CA . GLY A 1 76 ? 11.205 2.653 -22.815 1.00 91.62 76 GLY A CA 1
ATOM 609 C C . GLY A 1 76 ? 11.271 2.929 -24.315 1.00 91.62 76 GLY A C 1
ATOM 610 O O . GLY A 1 76 ? 12.124 2.412 -25.039 1.00 91.62 76 GLY A O 1
ATOM 611 N N . ARG A 1 77 ? 10.392 3.803 -24.802 1.00 90.38 77 ARG A N 1
ATOM 612 C CA . ARG A 1 77 ? 10.345 4.172 -26.221 1.00 90.38 77 ARG A CA 1
ATOM 613 C C . ARG A 1 77 ? 11.691 4.678 -26.754 1.00 90.38 77 ARG A C 1
ATOM 615 O O . ARG A 1 77 ? 12.056 4.325 -27.873 1.00 90.38 77 ARG A O 1
ATOM 622 N N . THR A 1 78 ? 12.439 5.480 -25.990 1.00 90.25 78 THR A N 1
ATOM 623 C CA . THR A 1 78 ? 13.726 6.016 -26.473 1.00 90.25 78 THR A CA 1
ATOM 624 C C . THR A 1 78 ? 14.822 4.954 -26.502 1.00 90.25 78 THR A C 1
ATOM 626 O O . THR A 1 78 ? 15.712 5.039 -27.343 1.00 90.25 78 THR A O 1
ATOM 629 N N . ALA A 1 79 ? 14.727 3.910 -25.672 1.00 90.88 79 ALA A N 1
ATOM 630 C CA . ALA A 1 79 ? 15.608 2.747 -25.760 1.00 90.88 79 ALA A CA 1
ATOM 631 C C . ALA A 1 79 ? 15.303 1.894 -27.005 1.00 90.88 79 ALA A C 1
ATOM 633 O O . ALA A 1 79 ? 16.228 1.478 -27.699 1.00 90.88 79 ALA A O 1
ATOM 634 N N . LEU A 1 80 ? 14.026 1.696 -27.362 1.00 88.81 80 LEU A N 1
ATOM 635 C CA . LEU A 1 80 ? 13.655 1.035 -28.628 1.00 88.81 80 LEU A CA 1
ATOM 636 C C . LEU A 1 80 ? 14.156 1.819 -29.842 1.00 88.81 80 LEU A C 1
ATOM 638 O O . LEU A 1 80 ? 14.743 1.233 -30.754 1.00 88.81 80 LEU A O 1
ATOM 642 N N . TRP A 1 81 ? 14.006 3.147 -29.810 1.00 88.44 81 TRP A N 1
ATOM 643 C CA . TRP A 1 81 ? 14.582 4.032 -30.820 1.00 88.44 81 TRP A CA 1
ATOM 644 C C . TRP A 1 81 ? 16.108 3.895 -30.887 1.00 88.44 81 TRP A C 1
ATOM 646 O O . TRP A 1 81 ? 16.644 3.697 -31.978 1.00 88.44 81 TRP A O 1
ATOM 656 N N . PHE A 1 82 ? 16.808 3.908 -29.746 1.00 89.69 82 PHE A N 1
ATOM 657 C CA . PHE A 1 82 ? 18.259 3.713 -29.700 1.00 89.69 82 PHE A CA 1
ATOM 658 C C . PHE A 1 82 ? 18.648 2.396 -30.378 1.00 89.69 82 PHE A C 1
ATOM 660 O O . PHE A 1 82 ? 19.471 2.393 -31.293 1.00 89.69 82 PHE A O 1
ATOM 667 N N . MET A 1 83 ? 17.992 1.289 -30.016 1.00 87.00 83 MET A N 1
ATOM 668 C CA . MET A 1 83 ? 18.223 -0.008 -30.654 1.00 87.00 83 MET A CA 1
ATOM 669 C C . MET A 1 83 ? 17.952 0.048 -32.162 1.00 87.00 83 MET A C 1
ATOM 671 O O . MET A 1 83 ? 18.736 -0.481 -32.937 1.00 87.00 83 MET A O 1
ATOM 675 N N . SER A 1 84 ? 16.909 0.748 -32.612 1.00 84.88 84 SER A N 1
ATOM 676 C CA . SER A 1 84 ? 16.551 0.831 -34.036 1.00 84.88 84 SER A CA 1
ATOM 677 C C . SER A 1 84 ? 17.635 1.493 -34.906 1.00 84.88 84 SER A C 1
ATOM 679 O O . SER A 1 84 ? 17.784 1.166 -36.086 1.00 84.88 84 SER A O 1
ATOM 681 N N . VAL A 1 85 ? 18.411 2.413 -34.321 1.00 84.19 85 VAL A N 1
ATOM 682 C CA . VAL A 1 85 ? 19.482 3.170 -34.992 1.00 84.19 85 VAL A CA 1
ATOM 683 C C . VAL A 1 85 ? 20.846 2.481 -34.841 1.00 84.19 85 VAL A C 1
ATOM 685 O O . VAL A 1 85 ? 21.683 2.491 -35.758 1.00 84.19 85 VAL A O 1
ATOM 688 N N . HIS A 1 86 ? 21.078 1.876 -33.677 1.00 83.81 86 HIS A N 1
ATOM 689 C CA . HIS A 1 86 ? 22.398 1.454 -33.218 1.00 83.81 86 HIS A CA 1
ATOM 690 C C . HIS A 1 86 ? 22.606 -0.068 -33.172 1.00 83.81 86 HIS A C 1
ATOM 692 O O . HIS A 1 86 ? 23.757 -0.507 -33.111 1.00 83.81 86 HIS A O 1
ATOM 698 N N . ALA A 1 87 ? 21.549 -0.880 -33.268 1.00 77.38 87 ALA A N 1
ATOM 699 C CA . ALA A 1 87 ? 21.672 -2.334 -33.328 1.00 77.38 87 ALA A CA 1
ATOM 700 C C . ALA A 1 87 ? 22.213 -2.816 -34.688 1.00 77.38 87 ALA A C 1
ATOM 702 O O . ALA A 1 87 ? 21.946 -2.230 -35.745 1.00 77.38 87 ALA A O 1
ATOM 703 N N . ALA A 1 88 ? 22.982 -3.904 -34.664 1.00 73.88 88 ALA A N 1
ATOM 704 C CA . ALA A 1 88 ? 23.496 -4.572 -35.855 1.00 73.88 88 ALA A CA 1
ATOM 705 C C . ALA A 1 88 ? 22.330 -5.172 -36.663 1.00 73.88 88 ALA A C 1
ATOM 707 O O . ALA A 1 88 ? 21.450 -5.776 -36.056 1.00 73.88 88 ALA A O 1
ATOM 708 N N . PRO A 1 89 ? 22.294 -5.057 -38.006 1.00 63.62 89 PRO A N 1
ATOM 709 C CA . PRO A 1 89 ? 21.125 -5.354 -38.857 1.00 63.62 89 PRO A CA 1
ATOM 710 C C . PRO A 1 89 ? 20.704 -6.839 -38.932 1.00 63.62 89 PRO A C 1
ATOM 712 O O . PRO A 1 89 ? 19.973 -7.224 -39.837 1.00 63.62 89 PRO A O 1
ATOM 715 N N . GLN A 1 90 ? 21.156 -7.678 -38.005 1.00 65.25 90 GLN A N 1
ATOM 716 C CA . GLN A 1 90 ? 20.901 -9.111 -37.977 1.00 65.25 90 GLN A CA 1
ATOM 717 C C . GLN A 1 90 ? 19.689 -9.439 -37.088 1.00 65.25 90 GLN A C 1
ATOM 719 O O . GLN A 1 90 ? 19.531 -8.879 -36.004 1.00 65.25 90 GLN A O 1
ATOM 724 N N . GLY A 1 91 ? 18.848 -10.371 -37.548 1.00 67.94 91 GLY A N 1
ATOM 725 C CA . GLY A 1 91 ? 17.708 -10.908 -36.798 1.00 67.94 91 GLY A CA 1
ATOM 726 C C . GLY A 1 91 ? 16.362 -10.213 -37.056 1.00 67.94 91 GLY A C 1
ATOM 727 O O . GLY A 1 91 ? 16.279 -9.007 -37.292 1.00 67.94 91 GLY A O 1
ATOM 728 N N . LEU A 1 92 ? 15.280 -10.997 -36.966 1.00 69.06 92 LEU A N 1
ATOM 729 C CA . LEU A 1 92 ? 13.899 -10.544 -37.188 1.00 69.06 92 LEU A CA 1
ATOM 730 C C . LEU A 1 92 ? 13.492 -9.422 -36.220 1.00 69.06 92 LEU A C 1
ATOM 732 O O . LEU A 1 92 ? 12.867 -8.444 -36.629 1.00 69.06 92 LEU A O 1
ATOM 736 N N . PHE A 1 93 ? 13.906 -9.533 -34.954 1.00 74.56 93 PHE A N 1
ATOM 737 C CA . PHE A 1 93 ? 13.659 -8.516 -33.931 1.00 74.56 93 PHE A CA 1
ATOM 738 C C . PHE A 1 93 ? 14.202 -7.146 -34.349 1.00 74.56 93 PHE A C 1
ATOM 740 O O . PHE A 1 93 ? 13.487 -6.150 -34.256 1.00 74.56 93 PHE A O 1
ATOM 747 N N . ASN A 1 94 ? 15.432 -7.086 -34.872 1.00 73.12 94 ASN A N 1
ATOM 748 C CA . ASN A 1 94 ? 16.011 -5.811 -35.270 1.00 73.12 94 ASN A CA 1
ATOM 749 C C . ASN A 1 94 ? 15.352 -5.236 -36.534 1.00 73.12 94 ASN A C 1
ATOM 751 O O . ASN A 1 94 ? 15.177 -4.023 -36.639 1.00 73.12 94 ASN A O 1
ATOM 755 N N . HIS A 1 95 ? 14.923 -6.086 -37.472 1.00 77.00 95 HIS A N 1
ATOM 756 C CA . HIS A 1 95 ? 14.188 -5.628 -38.653 1.00 77.00 95 HIS A CA 1
ATOM 757 C C . HIS A 1 95 ? 12.855 -4.966 -38.270 1.00 77.00 95 HIS A C 1
ATOM 759 O O . HIS A 1 95 ? 12.579 -3.837 -38.679 1.00 77.00 95 HIS A O 1
ATOM 765 N N . ILE A 1 96 ? 12.074 -5.636 -37.418 1.00 79.44 96 ILE A N 1
ATOM 766 C CA . ILE A 1 96 ? 10.803 -5.133 -36.882 1.00 79.44 96 ILE A CA 1
ATOM 767 C C . ILE A 1 96 ? 11.032 -3.850 -36.076 1.00 79.44 96 ILE A C 1
ATOM 769 O O . ILE A 1 96 ? 10.348 -2.848 -36.291 1.00 79.44 96 ILE A O 1
ATOM 773 N N . ASN A 1 97 ? 12.029 -3.844 -35.188 1.00 78.56 97 ASN A N 1
ATOM 774 C CA . ASN A 1 97 ? 12.335 -2.679 -34.367 1.00 78.56 97 ASN A CA 1
ATOM 775 C C . ASN A 1 97 ? 12.723 -1.465 -35.231 1.00 78.56 97 ASN A C 1
ATOM 777 O O . ASN A 1 97 ? 12.246 -0.354 -35.001 1.00 78.56 97 ASN A O 1
ATOM 781 N N . ARG A 1 98 ? 13.528 -1.673 -36.281 1.00 79.94 98 ARG A N 1
ATOM 782 C CA . ARG A 1 98 ? 13.914 -0.621 -37.230 1.00 79.94 98 ARG A CA 1
ATOM 783 C C . ARG A 1 98 ? 12.738 -0.082 -38.035 1.00 79.94 98 ARG A C 1
ATOM 785 O O . ARG A 1 98 ? 12.707 1.117 -38.305 1.00 79.94 98 ARG A O 1
ATOM 792 N N . LEU A 1 99 ? 11.797 -0.941 -38.416 1.00 80.38 99 LEU A N 1
ATOM 793 C CA . LEU A 1 99 ? 10.612 -0.546 -39.172 1.00 80.38 99 LEU A CA 1
ATOM 794 C C . LEU A 1 99 ? 9.684 0.350 -38.340 1.00 80.38 99 LEU A C 1
ATOM 796 O O . LEU A 1 99 ? 9.272 1.405 -38.814 1.00 80.38 99 LEU A O 1
ATOM 800 N N . PHE A 1 100 ? 9.390 -0.037 -37.096 1.00 81.62 100 PHE A N 1
ATOM 801 C CA . PHE A 1 100 ? 8.389 0.656 -36.278 1.00 81.62 100 PHE A CA 1
ATOM 802 C C . PHE A 1 100 ? 8.954 1.805 -35.435 1.00 81.62 100 PHE A C 1
ATOM 804 O O . PHE A 1 100 ? 8.308 2.844 -35.314 1.00 81.62 100 PHE A O 1
ATOM 811 N N . PHE A 1 101 ? 10.151 1.661 -34.858 1.00 82.00 101 PHE A N 1
ATOM 812 C CA . PHE A 1 101 ? 10.660 2.607 -33.853 1.00 82.00 101 PHE A CA 1
ATOM 813 C C . PHE A 1 101 ? 11.584 3.692 -34.402 1.00 82.00 101 PHE A C 1
ATOM 815 O O . PHE A 1 101 ? 11.936 4.614 -33.668 1.00 82.00 101 PHE A O 1
ATOM 822 N N . ARG A 1 102 ? 11.919 3.649 -35.697 1.00 79.69 102 ARG A N 1
ATOM 823 C CA . ARG A 1 102 ? 12.636 4.741 -36.375 1.00 79.69 102 ARG A CA 1
ATOM 824 C C . ARG A 1 102 ? 11.735 5.951 -36.651 1.00 79.69 102 ARG A C 1
ATOM 826 O O . ARG A 1 102 ? 12.236 7.069 -36.736 1.00 79.69 102 ARG A O 1
ATOM 833 N N . PHE A 1 103 ? 10.423 5.732 -36.761 1.00 81.38 103 PHE A N 1
ATOM 834 C CA . PHE A 1 103 ? 9.424 6.778 -36.974 1.00 81.38 103 PHE A CA 1
ATOM 835 C C . PHE A 1 103 ? 8.733 7.140 -35.655 1.00 81.38 103 PHE A C 1
ATOM 837 O O . PHE A 1 103 ? 8.027 6.330 -35.056 1.00 81.38 103 PHE A O 1
ATOM 844 N N . GLU A 1 104 ? 8.910 8.382 -35.205 1.00 80.44 104 GLU A N 1
ATOM 845 C CA . GLU A 1 104 ? 8.432 8.832 -33.893 1.00 80.44 104 GLU A CA 1
ATOM 846 C C . GLU A 1 104 ? 6.906 8.702 -33.679 1.00 80.44 104 GLU A C 1
ATOM 848 O O . GLU A 1 104 ? 6.504 8.246 -32.601 1.00 80.44 104 GLU A O 1
ATOM 853 N N . PRO A 1 105 ? 6.031 9.024 -34.660 1.00 84.38 105 PRO A N 1
ATOM 854 C CA . PRO A 1 105 ? 4.584 8.876 -34.480 1.00 84.38 105 PRO A CA 1
ATOM 855 C C . PRO A 1 105 ? 4.162 7.418 -34.260 1.00 84.38 105 PRO A C 1
ATOM 857 O O . PRO A 1 105 ? 3.332 7.131 -33.397 1.00 84.38 105 PRO A O 1
ATOM 860 N N . VAL A 1 106 ? 4.790 6.487 -34.984 1.00 84.81 106 VAL A N 1
ATOM 861 C CA . VAL A 1 106 ? 4.525 5.046 -34.877 1.00 84.81 106 VAL A CA 1
ATOM 862 C C . VAL A 1 106 ? 4.981 4.524 -33.517 1.00 84.81 106 VAL A C 1
ATOM 864 O O . VAL A 1 106 ? 4.208 3.879 -32.809 1.00 84.81 106 VAL A O 1
ATOM 867 N N . ALA A 1 107 ? 6.194 4.885 -33.091 1.00 82.62 107 ALA A N 1
ATOM 868 C CA . ALA A 1 107 ? 6.722 4.537 -31.775 1.00 82.62 107 ALA A CA 1
ATOM 869 C C . ALA A 1 107 ? 5.826 5.046 -30.631 1.00 82.62 107 ALA A C 1
ATOM 871 O O . ALA A 1 107 ? 5.658 4.372 -29.616 1.00 82.62 107 ALA A O 1
ATOM 872 N N . ARG A 1 108 ? 5.240 6.241 -30.781 1.00 86.12 108 ARG A N 1
ATOM 873 C CA . ARG A 1 108 ? 4.326 6.845 -29.800 1.00 86.12 108 ARG A CA 1
ATOM 874 C C . ARG A 1 108 ? 3.004 6.086 -29.682 1.00 86.12 108 ARG A C 1
ATOM 876 O O . ARG A 1 108 ? 2.514 5.957 -28.566 1.00 86.12 108 ARG A O 1
ATOM 883 N N . ALA A 1 109 ? 2.467 5.576 -30.788 1.00 87.44 109 ALA A N 1
ATOM 884 C CA . ALA A 1 109 ? 1.228 4.801 -30.796 1.00 87.44 109 ALA A CA 1
ATOM 885 C C . ALA A 1 109 ? 1.431 3.342 -30.344 1.00 87.44 109 ALA A C 1
ATOM 887 O O . ALA A 1 109 ? 0.627 2.813 -29.581 1.00 87.44 109 ALA A O 1
ATOM 888 N N . LEU A 1 110 ? 2.516 2.694 -30.777 1.00 87.25 110 LEU A N 1
ATOM 889 C CA . LEU A 1 110 ? 2.754 1.268 -30.531 1.00 87.25 110 LEU A CA 1
ATOM 890 C C . LEU A 1 110 ? 3.267 0.976 -29.113 1.00 87.25 110 LEU A C 1
ATOM 892 O O . LEU A 1 110 ? 2.953 -0.068 -28.540 1.0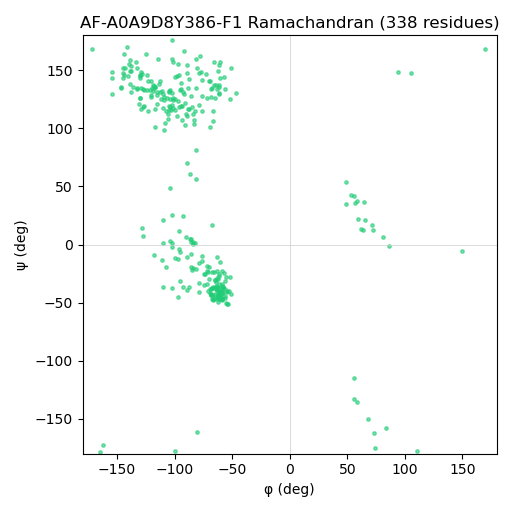0 87.25 110 LEU A O 1
ATOM 896 N N . TYR A 1 111 ? 4.046 1.888 -28.526 1.00 88.88 111 TYR A N 1
ATOM 897 C CA . TYR A 1 111 ? 4.695 1.645 -27.236 1.00 88.88 111 TYR A CA 1
ATOM 898 C C . TYR A 1 111 ? 3.716 1.349 -26.080 1.00 88.88 111 TYR A C 1
ATOM 900 O O . TYR A 1 111 ? 3.936 0.360 -25.375 1.00 88.88 111 TYR A O 1
ATOM 908 N N . PRO A 1 112 ? 2.616 2.110 -25.885 1.00 89.88 112 PRO A N 1
ATOM 909 C CA . PRO A 1 112 ? 1.624 1.784 -24.860 1.00 89.88 112 PRO A CA 1
ATOM 910 C C . PRO A 1 112 ? 1.019 0.385 -25.028 1.00 89.88 112 PRO A C 1
ATOM 912 O O . PRO A 1 112 ? 0.801 -0.304 -24.033 1.00 89.88 112 PRO A O 1
ATOM 915 N N . VAL A 1 113 ? 0.809 -0.067 -26.271 1.00 89.44 113 VAL A N 1
ATOM 916 C CA . VAL A 1 113 ? 0.275 -1.406 -26.576 1.00 89.44 113 VAL A CA 1
ATOM 917 C C . VAL A 1 113 ? 1.273 -2.491 -26.175 1.00 89.44 113 VAL A C 1
ATOM 919 O O . VAL A 1 113 ? 0.908 -3.437 -25.478 1.00 89.44 113 VAL A O 1
ATOM 922 N N . MET A 1 114 ? 2.551 -2.337 -26.536 1.00 88.38 114 MET A N 1
ATOM 923 C CA . MET A 1 114 ? 3.603 -3.273 -26.119 1.00 88.38 114 MET A CA 1
ATOM 924 C C . MET A 1 114 ? 3.748 -3.337 -24.600 1.00 88.38 114 MET A C 1
ATOM 926 O O . MET A 1 114 ? 3.892 -4.418 -24.031 1.00 88.38 114 MET A O 1
ATOM 930 N N . ARG A 1 115 ? 3.671 -2.185 -23.931 1.00 89.94 115 ARG A N 1
ATOM 931 C CA . ARG A 1 115 ? 3.722 -2.111 -22.473 1.00 89.94 115 ARG A CA 1
ATOM 932 C C . ARG A 1 115 ? 2.516 -2.789 -21.822 1.00 89.94 115 ARG A C 1
ATOM 934 O O . ARG A 1 115 ? 2.691 -3.520 -20.851 1.00 89.94 115 ARG A O 1
ATOM 941 N N . ALA A 1 116 ? 1.311 -2.595 -22.356 1.00 89.12 116 ALA A N 1
ATOM 942 C CA . ALA A 1 116 ? 0.125 -3.310 -21.892 1.00 89.12 116 ALA A CA 1
ATOM 943 C C . ALA A 1 116 ? 0.289 -4.831 -22.058 1.00 89.12 116 ALA A C 1
ATOM 945 O O . ALA A 1 116 ? 0.002 -5.579 -21.125 1.00 89.12 116 ALA A O 1
ATOM 946 N N . GLY A 1 117 ? 0.841 -5.279 -23.193 1.00 91.25 117 GLY A N 1
ATOM 947 C CA . GLY A 1 117 ? 1.195 -6.680 -23.434 1.00 91.25 117 GLY A CA 1
ATOM 948 C C . GLY A 1 117 ? 2.203 -7.226 -22.418 1.00 91.25 117 GLY A C 1
ATOM 949 O O . GLY A 1 117 ? 1.958 -8.274 -21.825 1.00 91.25 117 GLY A O 1
ATOM 950 N N . ARG A 1 118 ? 3.291 -6.490 -22.139 1.00 91.25 118 ARG A N 1
ATOM 951 C CA . ARG A 1 118 ? 4.258 -6.821 -21.072 1.00 91.25 118 ARG A CA 1
ATOM 952 C C . ARG A 1 118 ? 3.560 -7.005 -19.725 1.00 91.25 118 ARG A C 1
ATOM 954 O O . ARG A 1 118 ? 3.752 -8.028 -19.075 1.00 91.25 118 ARG A O 1
ATOM 961 N N . ASN A 1 119 ? 2.742 -6.036 -19.319 1.00 89.25 119 ASN A N 1
ATOM 962 C CA . ASN A 1 119 ? 2.063 -6.060 -18.024 1.00 89.25 119 ASN A CA 1
ATOM 963 C C . ASN A 1 119 ? 1.079 -7.230 -17.912 1.00 89.25 119 ASN A C 1
ATOM 965 O O . ASN A 1 119 ? 0.981 -7.855 -16.857 1.00 89.25 119 ASN A O 1
ATOM 969 N N . LEU A 1 120 ? 0.377 -7.551 -19.002 1.00 89.50 120 LEU A N 1
ATOM 970 C CA . LEU A 1 120 ? -0.506 -8.709 -19.065 1.00 89.50 120 LEU A CA 1
ATOM 971 C C . LEU A 1 120 ? 0.280 -10.018 -18.932 1.00 89.50 120 LEU A C 1
ATOM 973 O O . LEU A 1 120 ? -0.099 -10.864 -18.129 1.00 89.50 120 LEU A O 1
ATOM 977 N N . LEU A 1 121 ? 1.387 -10.174 -19.662 1.00 90.88 121 LEU A N 1
ATOM 978 C CA . LEU A 1 121 ? 2.229 -11.372 -19.589 1.00 90.88 121 LEU A CA 1
ATOM 979 C C . LEU A 1 121 ? 2.822 -11.578 -18.193 1.00 90.88 121 LEU A C 1
ATOM 981 O O . LEU A 1 121 ? 2.782 -12.693 -17.680 1.00 90.88 121 LEU A O 1
ATOM 985 N N . LEU A 1 122 ? 3.319 -10.515 -17.556 1.00 89.69 122 LEU A N 1
ATOM 986 C CA . LEU A 1 122 ? 3.807 -10.577 -16.175 1.00 89.69 122 LEU A CA 1
ATOM 987 C C . LEU A 1 122 ? 2.698 -11.033 -15.220 1.00 89.69 122 LEU A C 1
ATOM 989 O O . LEU A 1 122 ? 2.902 -11.964 -14.442 1.00 89.69 122 LEU A O 1
ATOM 993 N N . LYS A 1 123 ? 1.496 -10.453 -15.341 1.00 87.31 123 LYS A N 1
ATOM 994 C CA . LYS A 1 123 ? 0.335 -10.836 -14.526 1.00 87.31 123 LYS A CA 1
ATOM 995 C C . LYS A 1 123 ? -0.069 -12.298 -14.742 1.00 87.31 123 LYS A C 1
ATOM 997 O O . LYS A 1 123 ? -0.342 -12.992 -13.769 1.00 87.31 123 LYS A O 1
ATOM 1002 N N . LEU A 1 124 ? -0.083 -12.773 -15.990 1.00 89.94 124 LEU A N 1
ATOM 1003 C CA . LEU A 1 124 ? -0.405 -14.166 -16.328 1.00 89.94 124 LEU A CA 1
ATOM 1004 C C . LEU A 1 124 ? 0.628 -15.160 -15.780 1.00 89.94 124 LEU A C 1
ATOM 1006 O O . LEU A 1 124 ? 0.266 -16.280 -15.439 1.00 89.94 124 LEU A O 1
ATOM 1010 N N . ARG A 1 125 ? 1.895 -14.751 -15.650 1.00 89.00 125 ARG A N 1
ATOM 1011 C CA . ARG A 1 125 ? 2.958 -15.556 -15.022 1.00 89.00 125 ARG A CA 1
ATOM 1012 C C . ARG A 1 125 ? 3.024 -15.397 -13.497 1.00 89.00 125 ARG A C 1
ATOM 1014 O O . ARG A 1 125 ? 3.949 -15.920 -12.885 1.00 89.00 125 ARG A O 1
ATOM 1021 N N . GLY A 1 126 ? 2.091 -14.659 -12.888 1.00 85.94 126 GLY A N 1
ATOM 1022 C CA . GLY A 1 126 ? 2.086 -14.394 -11.446 1.00 85.94 126 GLY A CA 1
ATOM 1023 C C . GLY A 1 126 ? 3.269 -13.547 -10.967 1.00 85.94 126 GLY A C 1
ATOM 1024 O O . GLY A 1 126 ? 3.616 -13.587 -9.791 1.00 85.94 126 GLY A O 1
ATOM 1025 N N . LYS A 1 127 ? 3.916 -12.796 -11.865 1.00 87.81 127 LYS A N 1
ATOM 1026 C CA . LYS A 1 127 ? 5.093 -11.984 -11.548 1.00 87.81 127 LYS A CA 1
ATOM 1027 C C . LYS A 1 127 ? 4.685 -10.590 -11.087 1.00 87.81 127 LYS A C 1
ATOM 1029 O O . LYS A 1 127 ? 3.826 -9.939 -11.687 1.00 87.81 127 LYS A O 1
ATOM 1034 N N . THR A 1 128 ? 5.307 -10.135 -10.005 1.00 85.06 128 THR A N 1
ATOM 1035 C CA . THR A 1 128 ? 5.093 -8.804 -9.433 1.00 85.06 128 THR A CA 1
ATOM 1036 C C . THR A 1 128 ? 5.902 -7.745 -10.175 1.00 85.06 128 THR A C 1
ATOM 1038 O O . THR A 1 128 ? 6.879 -8.034 -10.870 1.00 85.06 128 THR A O 1
ATOM 1041 N N . LYS A 1 129 ? 5.476 -6.493 -10.021 1.00 87.50 129 LYS A N 1
ATOM 1042 C CA . LYS A 1 129 ? 6.220 -5.313 -10.470 1.00 87.50 129 LYS A CA 1
ATOM 1043 C C . LYS A 1 129 ? 7.568 -5.190 -9.740 1.00 87.50 129 LYS A C 1
ATOM 1045 O O . LYS A 1 129 ? 7.652 -5.586 -8.580 1.00 87.50 129 LYS A O 1
ATOM 1050 N N . ILE A 1 130 ? 8.574 -4.621 -10.407 1.00 89.12 130 ILE A N 1
ATOM 1051 C CA . ILE A 1 130 ? 9.909 -4.317 -9.865 1.00 89.12 130 ILE A CA 1
ATOM 1052 C C . ILE A 1 130 ? 9.817 -3.189 -8.837 1.00 89.12 130 ILE A C 1
ATOM 1054 O O . ILE A 1 130 ? 10.425 -3.280 -7.778 1.00 89.12 130 ILE A O 1
ATOM 1058 N N . ARG A 1 131 ? 9.022 -2.147 -9.122 1.00 87.69 131 ARG A N 1
ATOM 1059 C CA . ARG A 1 131 ? 8.765 -1.016 -8.217 1.00 87.69 131 ARG A CA 1
ATOM 1060 C C . ARG A 1 131 ? 10.032 -0.265 -7.797 1.00 87.69 131 ARG A C 1
ATOM 1062 O O . ARG A 1 131 ? 10.112 0.218 -6.674 1.00 87.69 131 ARG A O 1
ATOM 1069 N N . ASN A 1 132 ? 10.990 -0.101 -8.710 1.00 89.31 132 ASN A N 1
ATOM 1070 C CA . ASN A 1 132 ? 12.286 0.527 -8.423 1.00 89.31 132 ASN A CA 1
ATOM 1071 C C . ASN A 1 132 ? 12.184 1.976 -7.902 1.00 89.31 132 ASN A C 1
ATOM 1073 O O . ASN A 1 132 ? 13.090 2.457 -7.230 1.00 89.31 132 ASN A O 1
ATOM 1077 N N . LEU A 1 133 ? 11.077 2.668 -8.190 1.00 85.25 133 LEU A N 1
ATOM 1078 C CA . LEU A 1 133 ? 10.816 4.027 -7.702 1.00 85.25 133 LEU A CA 1
ATOM 1079 C C . LEU A 1 133 ? 9.959 4.082 -6.427 1.00 85.25 133 LEU A C 1
ATOM 1081 O O . LEU A 1 133 ? 9.742 5.165 -5.885 1.00 85.25 133 LEU A O 1
ATOM 1085 N N . GLN A 1 134 ? 9.432 2.953 -5.950 1.00 78.44 134 GLN A N 1
ATOM 1086 C CA . GLN A 1 134 ? 8.593 2.921 -4.753 1.00 78.44 134 GLN A CA 1
ATOM 1087 C C . GLN A 1 134 ? 9.452 2.590 -3.539 1.00 78.44 134 GLN A C 1
ATOM 1089 O O . GLN A 1 134 ? 10.254 1.662 -3.561 1.00 78.44 134 GLN A O 1
ATOM 1094 N N . ASN A 1 135 ? 9.266 3.337 -2.452 1.00 71.44 135 ASN A N 1
ATOM 1095 C CA . ASN A 1 135 ? 10.004 3.084 -1.224 1.00 71.44 135 ASN A CA 1
ATOM 1096 C C . ASN A 1 135 ? 9.344 1.947 -0.431 1.00 71.44 135 ASN A C 1
ATOM 1098 O O . ASN A 1 135 ? 8.563 2.185 0.487 1.00 71.44 135 ASN A O 1
ATOM 1102 N N . THR A 1 136 ? 9.631 0.709 -0.826 1.00 75.94 136 THR A N 1
ATOM 1103 C CA . THR A 1 136 ? 9.097 -0.505 -0.189 1.00 75.94 136 THR A CA 1
ATOM 1104 C C . THR A 1 136 ? 9.772 -0.830 1.141 1.00 75.94 136 THR A C 1
ATOM 1106 O O . THR A 1 136 ? 9.293 -1.689 1.868 1.00 75.94 136 THR A O 1
ATOM 1109 N N . ASN A 1 137 ? 10.870 -0.151 1.482 1.00 82.56 137 ASN A N 1
ATOM 1110 C CA . ASN A 1 137 ? 11.605 -0.398 2.723 1.00 82.56 137 ASN A CA 1
ATOM 1111 C C . ASN A 1 137 ? 11.038 0.381 3.913 1.00 82.56 137 ASN A C 1
ATOM 1113 O O . ASN A 1 137 ? 11.302 0.021 5.058 1.00 82.56 137 ASN A O 1
ATOM 1117 N N . LEU A 1 138 ? 10.264 1.439 3.656 1.00 89.44 138 LEU A N 1
ATOM 1118 C CA . LEU A 1 138 ? 9.612 2.204 4.710 1.00 89.44 138 LEU A CA 1
ATOM 1119 C C . LEU A 1 138 ? 8.224 1.632 5.034 1.00 89.44 138 LEU A C 1
ATOM 1121 O O . LEU A 1 138 ? 7.520 1.160 4.134 1.00 89.44 138 LEU A O 1
ATOM 1125 N N . PRO A 1 139 ? 7.786 1.732 6.300 1.00 94.19 139 PRO A N 1
ATOM 1126 C CA . PRO A 1 139 ? 6.415 1.435 6.671 1.00 94.19 139 PRO A CA 1
ATOM 1127 C C . PRO A 1 139 ? 5.404 2.286 5.895 1.00 94.19 139 PRO A C 1
ATOM 1129 O O . PRO A 1 139 ? 5.630 3.474 5.648 1.00 94.19 139 PRO A O 1
ATOM 1132 N N . ILE A 1 140 ? 4.253 1.697 5.560 1.00 94.44 140 ILE A N 1
ATOM 1133 C CA . ILE A 1 140 ? 3.209 2.297 4.707 1.00 94.44 140 ILE A CA 1
ATOM 1134 C C . ILE A 1 140 ? 2.766 3.670 5.229 1.00 94.44 140 ILE A C 1
ATOM 1136 O O . ILE A 1 140 ? 2.552 4.597 4.444 1.00 94.44 140 ILE A O 1
ATOM 1140 N N . LEU A 1 141 ? 2.623 3.811 6.551 1.00 94.56 141 LEU A N 1
ATOM 1141 C CA . LEU A 1 141 ? 2.133 5.043 7.169 1.00 94.56 141 LEU A CA 1
ATOM 1142 C C . LEU A 1 141 ? 3.237 6.052 7.507 1.00 94.56 141 LEU A C 1
ATOM 1144 O O . LEU A 1 141 ? 2.922 7.210 7.774 1.00 94.56 141 LEU A O 1
ATOM 1148 N N . GLN A 1 142 ? 4.519 5.688 7.443 1.00 94.50 142 GLN A N 1
ATOM 1149 C CA . GLN A 1 142 ? 5.603 6.642 7.689 1.00 94.50 142 GLN A CA 1
ATOM 1150 C C . GLN A 1 142 ? 5.505 7.902 6.798 1.00 94.50 142 GLN A C 1
ATOM 1152 O O . GLN A 1 142 ? 5.499 9.007 7.348 1.00 94.50 142 GLN A O 1
ATOM 1157 N N . PRO A 1 143 ? 5.368 7.806 5.457 1.00 92.56 143 PRO A N 1
ATOM 1158 C CA . PRO A 1 143 ? 5.198 8.995 4.618 1.00 92.56 143 PRO A CA 1
ATOM 1159 C C . PRO A 1 143 ? 3.862 9.717 4.852 1.00 92.56 143 PRO A C 1
ATOM 1161 O O . PRO A 1 143 ? 3.775 10.917 4.603 1.00 92.56 143 PRO A O 1
ATOM 1164 N N . VAL A 1 144 ? 2.838 9.019 5.357 1.00 94.06 144 VAL A N 1
ATOM 1165 C CA . VAL A 1 144 ? 1.524 9.600 5.690 1.00 94.06 144 VAL A CA 1
ATOM 1166 C C . VAL A 1 144 ? 1.636 10.535 6.900 1.00 94.06 144 VAL A C 1
ATOM 1168 O O . VAL A 1 144 ? 1.005 11.593 6.929 1.00 94.06 144 VAL A O 1
ATOM 1171 N N . PHE A 1 145 ? 2.461 10.171 7.885 1.00 95.06 145 PHE A N 1
ATOM 1172 C CA . PHE A 1 145 ? 2.738 10.992 9.065 1.00 95.06 145 PHE A CA 1
ATOM 1173 C C . PHE A 1 145 ? 3.848 12.032 8.853 1.00 95.06 145 PHE A C 1
ATOM 1175 O O . PHE A 1 145 ? 3.899 13.024 9.585 1.00 95.06 145 PHE A O 1
ATOM 1182 N N . GLY A 1 146 ? 4.727 11.834 7.868 1.00 92.94 146 GLY A N 1
ATOM 1183 C CA . GLY A 1 146 ? 5.836 12.744 7.582 1.00 92.94 146 GLY A CA 1
ATOM 1184 C C . GLY A 1 146 ? 6.760 12.917 8.793 1.00 92.94 146 GLY A C 1
ATOM 1185 O O . GLY A 1 146 ? 7.086 11.952 9.482 1.00 92.94 146 GLY A O 1
ATOM 1186 N N . ASP A 1 147 ? 7.161 14.153 9.097 1.00 93.12 147 ASP A N 1
ATOM 1187 C CA . ASP A 1 147 ? 8.057 14.442 10.230 1.00 93.12 147 ASP A CA 1
ATOM 1188 C C . ASP A 1 147 ? 7.474 14.087 11.602 1.00 93.12 147 ASP A C 1
ATOM 1190 O O . ASP A 1 147 ? 8.228 13.845 12.552 1.00 93.12 147 ASP A O 1
ATOM 1194 N N . ALA A 1 148 ? 6.146 14.006 11.724 1.00 94.50 148 ALA A N 1
ATOM 1195 C CA . ALA A 1 148 ? 5.523 13.610 12.979 1.00 94.50 148 ALA A CA 1
ATOM 1196 C C . ALA A 1 148 ? 5.893 12.176 13.378 1.00 94.50 148 ALA A C 1
ATOM 1198 O O . ALA A 1 148 ? 6.003 11.903 14.571 1.00 94.50 148 ALA A O 1
ATOM 1199 N N . TRP A 1 149 ? 6.176 11.303 12.402 1.00 95.19 149 TRP A N 1
ATOM 1200 C CA . TRP A 1 149 ? 6.591 9.920 12.634 1.00 95.19 149 TRP A CA 1
ATOM 1201 C C . TRP A 1 149 ? 7.759 9.818 13.617 1.00 95.19 149 TRP A C 1
ATOM 1203 O O . TRP A 1 149 ? 7.722 9.000 14.527 1.00 95.19 149 TRP A O 1
ATOM 1213 N N . LYS A 1 150 ? 8.767 10.693 13.505 1.00 93.88 150 LYS A N 1
ATOM 1214 C CA . LYS A 1 150 ? 9.979 10.668 14.350 1.00 93.88 150 LYS A CA 1
ATOM 1215 C C . LYS A 1 150 ? 9.689 10.874 15.841 1.00 93.88 150 LYS A C 1
ATOM 1217 O O . LYS A 1 150 ? 10.472 10.447 16.678 1.00 93.88 150 LYS A O 1
ATOM 1222 N N . HIS A 1 151 ? 8.577 11.533 16.158 1.00 92.81 151 HIS A N 1
ATOM 1223 C CA . HIS A 1 151 ? 8.196 11.920 17.517 1.00 92.81 151 HIS A CA 1
ATOM 1224 C C . HIS A 1 151 ? 7.121 11.004 18.1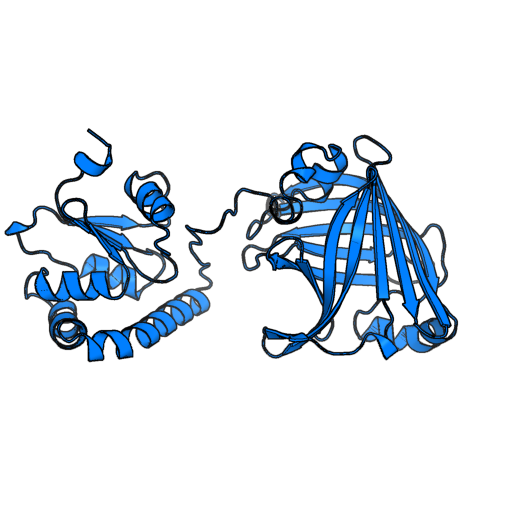15 1.00 92.81 151 HIS A C 1
ATOM 1226 O O . HIS A 1 151 ? 6.636 11.255 19.219 1.00 92.81 151 HIS A O 1
ATOM 1232 N N . MET A 1 152 ? 6.696 9.979 17.373 1.00 95.38 152 MET A N 1
ATOM 1233 C CA . MET A 1 152 ? 5.691 9.033 17.840 1.00 95.38 152 MET A CA 1
ATOM 1234 C C . MET A 1 152 ? 6.309 8.034 18.836 1.00 95.38 152 MET A C 1
ATOM 1236 O O . MET A 1 152 ? 7.487 7.698 18.719 1.00 95.38 152 MET A O 1
ATOM 1240 N N . PRO A 1 153 ? 5.538 7.549 19.825 1.00 94.81 153 PRO A N 1
ATOM 1241 C CA . PRO A 1 153 ? 5.986 6.502 20.740 1.00 94.81 153 PRO A CA 1
ATOM 1242 C C . PRO A 1 153 ? 6.325 5.191 20.019 1.00 94.81 153 PRO A C 1
ATOM 1244 O O . PRO A 1 153 ? 5.712 4.868 19.001 1.00 94.81 153 PRO A O 1
ATOM 1247 N N . SER A 1 154 ? 7.208 4.384 20.616 1.00 93.50 154 SER A N 1
ATOM 1248 C CA . SER A 1 154 ? 7.660 3.092 20.070 1.00 93.50 154 SER A CA 1
ATOM 1249 C C . SER A 1 154 ? 6.514 2.151 19.694 1.00 93.50 154 SER A C 1
ATOM 1251 O O . SER A 1 154 ? 6.553 1.516 18.643 1.00 93.50 154 SER A O 1
ATOM 1253 N N . VAL A 1 155 ? 5.456 2.093 20.512 1.00 94.56 155 VAL A N 1
ATOM 1254 C CA . VAL A 1 155 ? 4.275 1.266 20.221 1.00 94.56 155 VAL A CA 1
ATOM 1255 C C . VAL A 1 155 ? 3.576 1.684 18.928 1.00 94.56 155 VAL A C 1
ATOM 1257 O O . VAL A 1 155 ? 3.066 0.830 18.214 1.00 94.56 155 VAL A O 1
ATOM 1260 N N . MET A 1 156 ? 3.572 2.975 18.583 1.00 95.62 156 MET A N 1
ATOM 1261 C CA . MET A 1 156 ? 2.948 3.447 17.347 1.00 95.62 156 MET A CA 1
ATOM 1262 C C . MET A 1 156 ? 3.802 3.092 16.126 1.00 95.62 156 MET A C 1
ATOM 1264 O O . MET A 1 156 ? 3.254 2.751 15.082 1.00 95.62 156 MET A O 1
ATOM 1268 N N . HIS A 1 157 ? 5.134 3.106 16.259 1.00 94.12 157 HIS A N 1
ATOM 1269 C CA . HIS A 1 157 ? 6.022 2.570 15.222 1.00 94.12 157 HIS A CA 1
ATOM 1270 C C . HIS A 1 157 ? 5.786 1.078 15.018 1.00 94.12 157 HIS A C 1
ATOM 1272 O O . HIS A 1 157 ? 5.633 0.646 13.885 1.00 94.12 157 HIS A O 1
ATOM 1278 N N . ALA A 1 158 ? 5.684 0.311 16.105 1.00 92.81 158 ALA A N 1
ATOM 1279 C CA . ALA A 1 158 ? 5.388 -1.118 16.069 1.00 92.81 158 ALA A CA 1
ATOM 1280 C C . ALA A 1 158 ? 4.013 -1.428 15.452 1.00 92.81 158 ALA A C 1
ATOM 1282 O O . ALA A 1 158 ? 3.882 -2.365 14.664 1.00 92.81 158 ALA A O 1
ATOM 1283 N N . HIS A 1 159 ? 2.995 -0.641 15.802 1.00 94.88 159 HIS A N 1
ATOM 1284 C CA . HIS A 1 159 ? 1.631 -0.774 15.294 1.00 94.88 159 HIS A CA 1
ATOM 1285 C C . HIS A 1 159 ? 1.542 -0.520 13.781 1.00 94.88 159 HIS A C 1
ATOM 1287 O O . HIS A 1 159 ? 0.796 -1.203 13.087 1.00 94.88 159 HIS A O 1
ATOM 1293 N N . TYR A 1 160 ? 2.345 0.413 13.262 1.00 95.00 160 TYR A N 1
ATOM 1294 C CA . TYR A 1 160 ? 2.343 0.820 11.856 1.00 95.00 160 TYR A CA 1
ATOM 1295 C C . TYR A 1 160 ? 3.584 0.393 11.072 1.00 95.00 160 TYR A C 1
ATOM 1297 O O . TYR A 1 160 ? 3.879 0.999 10.046 1.00 95.00 160 TYR A O 1
ATOM 1305 N N . ALA A 1 161 ? 4.321 -0.613 11.540 1.00 94.00 161 ALA A N 1
ATOM 1306 C CA . ALA A 1 161 ? 5.611 -0.994 10.962 1.00 94.00 161 ALA A CA 1
ATOM 1307 C C . ALA A 1 161 ? 5.507 -1.772 9.638 1.00 94.00 161 ALA A C 1
ATOM 1309 O O . ALA A 1 161 ? 6.496 -1.854 8.913 1.00 94.00 161 ALA A O 1
ATOM 1310 N N . ASN A 1 162 ? 4.322 -2.280 9.290 1.00 94.69 162 ASN A N 1
ATOM 1311 C CA . ASN A 1 162 ? 4.060 -2.960 8.025 1.00 94.69 162 ASN A CA 1
ATOM 1312 C C . ASN A 1 162 ? 4.511 -2.133 6.809 1.00 94.69 162 ASN A C 1
ATOM 1314 O O . ASN A 1 162 ? 4.077 -0.993 6.603 1.00 94.69 162 ASN A O 1
ATOM 1318 N N . ARG A 1 163 ? 5.351 -2.740 5.971 1.00 93.88 163 ARG A N 1
ATOM 1319 C CA . ARG A 1 163 ? 5.855 -2.176 4.717 1.00 93.88 163 ARG A CA 1
ATOM 1320 C C . ARG A 1 163 ? 4.931 -2.504 3.551 1.00 93.88 163 ARG A C 1
ATOM 1322 O O . ARG A 1 163 ? 4.188 -3.483 3.568 1.00 93.88 163 ARG A O 1
ATOM 1329 N N . ALA A 1 164 ? 4.956 -1.667 2.521 1.00 91.75 164 ALA A N 1
ATOM 1330 C CA . ALA A 1 164 ? 4.192 -1.926 1.306 1.00 91.75 164 ALA A CA 1
ATOM 1331 C C . ALA A 1 164 ? 4.800 -3.119 0.559 1.00 91.75 164 ALA A C 1
ATOM 1333 O O . ALA A 1 164 ? 6.020 -3.203 0.436 1.00 91.75 164 ALA A O 1
ATOM 1334 N N . PHE A 1 165 ? 3.961 -3.986 -0.015 1.00 88.62 165 PHE A N 1
ATOM 1335 C CA . PHE A 1 165 ? 4.405 -5.103 -0.856 1.00 88.62 165 PHE A CA 1
ATOM 1336 C C . PHE A 1 165 ? 5.341 -6.124 -0.194 1.00 88.62 165 PHE A C 1
ATOM 1338 O O . PHE A 1 165 ? 6.067 -6.834 -0.893 1.00 88.62 165 PHE A O 1
ATOM 1345 N N . SER A 1 166 ? 5.320 -6.202 1.129 1.00 90.19 166 SER A N 1
ATOM 1346 C CA . SER A 1 166 ? 6.010 -7.222 1.909 1.00 90.19 166 SER A CA 1
ATOM 1347 C C . SER A 1 166 ? 5.038 -8.323 2.338 1.00 90.19 166 SER A C 1
ATOM 1349 O O . SER A 1 166 ? 3.852 -8.291 2.003 1.00 90.19 166 SER A O 1
ATOM 1351 N N . ASN A 1 167 ? 5.557 -9.283 3.101 1.00 91.50 167 ASN A N 1
ATOM 1352 C CA . ASN A 1 167 ? 4.778 -10.276 3.834 1.00 91.50 167 ASN A CA 1
ATOM 1353 C C . ASN A 1 167 ? 4.688 -9.920 5.328 1.00 91.50 167 ASN A C 1
ATOM 1355 O O . ASN A 1 167 ? 4.571 -10.812 6.156 1.00 91.50 167 ASN A O 1
ATOM 1359 N N . ASP A 1 168 ? 4.808 -8.650 5.719 1.00 92.69 168 ASP A N 1
ATOM 1360 C CA . ASP A 1 168 ? 4.830 -8.296 7.144 1.00 92.69 168 ASP A CA 1
ATOM 1361 C C . ASP A 1 168 ? 3.499 -8.664 7.831 1.00 92.69 168 ASP A C 1
ATOM 1363 O O . ASP A 1 168 ? 2.416 -8.353 7.327 1.00 92.69 168 ASP A O 1
ATOM 1367 N N . LEU A 1 169 ? 3.577 -9.296 9.005 1.00 94.31 169 LEU A N 1
ATOM 1368 C CA . LEU A 1 169 ? 2.448 -9.625 9.875 1.00 94.31 169 LEU A CA 1
ATOM 1369 C C . LEU A 1 169 ? 2.716 -9.154 11.299 1.00 94.31 169 LEU A C 1
ATOM 1371 O O . LEU A 1 169 ? 3.616 -9.619 12.000 1.00 94.31 169 LEU A O 1
ATOM 1375 N N . HIS A 1 170 ? 1.878 -8.232 11.744 1.00 93.56 170 HIS A N 1
ATOM 1376 C CA . HIS A 1 170 ? 1.915 -7.684 13.087 1.00 93.56 170 HIS A CA 1
ATOM 1377 C C . HIS A 1 170 ? 0.606 -8.046 13.785 1.00 93.56 170 HIS A C 1
ATOM 1379 O O . HIS A 1 170 ? -0.471 -7.948 13.198 1.00 93.56 170 HIS A O 1
ATOM 1385 N N . ILE A 1 171 ? 0.677 -8.496 15.037 1.00 95.31 171 ILE A N 1
ATOM 1386 C CA . ILE A 1 171 ? -0.504 -8.947 15.784 1.00 95.31 171 ILE A CA 1
ATOM 1387 C C . ILE A 1 171 ? -0.674 -8.104 17.040 1.00 95.31 171 ILE A C 1
ATOM 1389 O O . ILE A 1 171 ? 0.230 -8.032 17.876 1.00 95.31 171 ILE A O 1
ATOM 1393 N N . ALA A 1 172 ? -1.869 -7.541 17.202 1.00 95.50 172 ALA A N 1
ATOM 1394 C CA . ALA A 1 172 ? -2.322 -6.940 18.446 1.00 95.50 172 ALA A CA 1
ATOM 1395 C C . ALA A 1 172 ? -3.468 -7.752 19.049 1.00 95.50 172 ALA A C 1
ATOM 1397 O O . ALA A 1 172 ? -4.361 -8.228 18.343 1.00 95.50 172 ALA A O 1
ATOM 1398 N N . LYS A 1 173 ? -3.460 -7.891 20.373 1.00 96.62 173 LYS A N 1
ATOM 1399 C CA . LYS A 1 173 ? -4.549 -8.513 21.132 1.00 96.62 173 LYS A CA 1
ATOM 1400 C C . LYS A 1 173 ? -5.052 -7.538 22.173 1.00 96.62 173 LYS A C 1
ATOM 1402 O O . LYS A 1 173 ? -4.259 -6.828 22.784 1.00 96.62 173 LYS A O 1
ATOM 1407 N N . GLY A 1 174 ? -6.358 -7.507 22.366 1.00 95.75 174 GLY A N 1
ATOM 1408 C CA . GLY A 1 174 ? -6.978 -6.543 23.254 1.00 95.75 174 GLY A CA 1
ATOM 1409 C C . GLY A 1 174 ? -8.400 -6.910 23.617 1.00 95.75 174 GLY A C 1
ATOM 1410 O O . GLY A 1 174 ? -8.929 -7.934 23.180 1.00 95.75 174 GLY A O 1
ATOM 1411 N N . HIS A 1 175 ? -9.005 -6.037 24.409 1.00 95.69 175 HIS A N 1
ATOM 1412 C CA . HIS A 1 175 ? -10.413 -6.120 24.767 1.00 95.69 175 HIS A CA 1
ATOM 1413 C C . HIS A 1 175 ? -11.115 -4.848 24.317 1.00 95.69 175 HIS A C 1
ATOM 1415 O O . HIS A 1 175 ? -10.558 -3.750 24.400 1.00 95.69 175 HIS A O 1
ATOM 1421 N N . MET A 1 176 ? -12.334 -5.004 23.810 1.00 93.88 176 MET A N 1
ATOM 1422 C CA . MET A 1 176 ? -13.110 -3.903 23.258 1.00 93.88 176 MET A CA 1
ATOM 1423 C C . MET A 1 176 ? -14.511 -3.843 23.845 1.00 93.88 176 MET A C 1
ATOM 1425 O O . MET A 1 176 ? -15.145 -4.859 24.129 1.00 93.88 176 MET A O 1
ATOM 1429 N N . LYS A 1 177 ? -15.028 -2.627 23.940 1.00 94.38 177 LYS A N 1
ATOM 1430 C CA . LYS A 1 177 ? -16.441 -2.334 24.119 1.00 94.38 177 LYS A CA 1
ATOM 1431 C C . LYS A 1 177 ? -17.008 -1.893 22.777 1.00 94.38 177 LYS A C 1
ATOM 1433 O O . LYS A 1 177 ? -16.425 -1.030 22.127 1.00 94.38 177 LYS A O 1
ATOM 1438 N N . VAL A 1 178 ? -18.130 -2.478 22.373 1.00 92.44 178 VAL A N 1
ATOM 1439 C CA . VAL A 1 178 ? -18.879 -2.089 21.173 1.00 92.44 178 VAL A CA 1
ATOM 1440 C C . VAL A 1 178 ? -20.271 -1.645 21.595 1.00 92.44 178 VAL A C 1
ATOM 1442 O O . VAL A 1 178 ? -20.943 -2.322 22.377 1.00 92.44 178 VAL A O 1
ATOM 1445 N N . GLU A 1 179 ? -20.699 -0.500 21.077 1.00 92.38 179 GLU A N 1
ATOM 1446 C CA . GLU A 1 179 ? -22.013 0.080 21.321 1.00 92.38 179 GLU A CA 1
ATOM 1447 C C . GLU A 1 179 ? -22.656 0.453 19.986 1.00 92.38 179 GLU A C 1
ATOM 1449 O O . GLU A 1 179 ? -22.091 1.174 19.167 1.00 92.38 179 GLU A O 1
ATOM 1454 N N . ALA A 1 180 ? -23.864 -0.049 19.763 1.00 90.62 180 ALA A N 1
ATOM 1455 C CA . ALA A 1 180 ? -24.646 0.152 18.559 1.00 90.62 180 ALA A CA 1
ATOM 1456 C C . ALA A 1 180 ? -26.066 0.623 18.906 1.00 90.62 180 ALA A C 1
ATOM 1458 O O . ALA A 1 180 ? -26.773 0.068 19.760 1.00 90.62 180 ALA A O 1
ATOM 1459 N N . GLY A 1 181 ? -26.518 1.643 18.181 1.00 88.00 181 GLY A N 1
ATOM 1460 C CA . GLY A 1 181 ? -27.886 2.137 18.223 1.00 88.00 181 GLY A CA 1
ATOM 1461 C C . GLY A 1 181 ? -28.893 1.059 17.816 1.00 88.00 181 GLY A C 1
ATOM 1462 O O . GLY A 1 181 ? -28.571 0.091 17.125 1.00 88.00 181 GLY A O 1
ATOM 1463 N N . TRP A 1 182 ? -30.144 1.215 18.247 1.00 84.75 182 TRP A N 1
ATOM 1464 C CA . TRP A 1 182 ? -31.203 0.223 18.013 1.00 84.75 182 TRP A CA 1
ATOM 1465 C C . TRP A 1 182 ? -31.417 -0.100 16.524 1.00 84.75 182 TRP A C 1
ATOM 1467 O O . TRP A 1 182 ? -31.601 -1.265 16.180 1.00 84.75 182 TRP A O 1
ATOM 1477 N N . PHE A 1 183 ? -31.322 0.901 15.645 1.00 82.69 183 PHE A N 1
ATOM 1478 C CA . PHE A 1 183 ? -31.510 0.719 14.206 1.00 82.69 183 PHE A CA 1
ATOM 1479 C C . PHE A 1 183 ? -30.406 -0.149 13.584 1.00 82.69 183 PHE A C 1
ATOM 1481 O O . PHE A 1 183 ? -30.697 -1.078 12.838 1.00 82.69 183 PHE A O 1
ATOM 1488 N N . LEU A 1 184 ? -29.138 0.073 13.948 1.00 84.12 184 LEU A N 1
ATOM 1489 C CA . LEU A 1 184 ? -28.040 -0.792 13.503 1.00 84.12 184 LEU A CA 1
ATOM 1490 C C . LEU A 1 184 ? -28.183 -2.221 14.028 1.00 84.12 184 LEU A C 1
ATOM 1492 O O . LEU A 1 184 ? -27.912 -3.167 13.293 1.00 84.12 184 LEU A O 1
ATOM 1496 N N . ARG A 1 185 ? -28.622 -2.381 15.283 1.00 85.56 185 ARG A N 1
ATOM 1497 C CA . ARG A 1 185 ? -28.854 -3.703 15.884 1.00 85.56 185 ARG A CA 1
ATOM 1498 C C . ARG A 1 185 ? -29.940 -4.481 15.142 1.00 85.56 185 ARG A C 1
ATOM 1500 O O . ARG A 1 185 ? -29.790 -5.682 14.947 1.00 85.56 185 ARG A O 1
ATOM 1507 N N . LEU A 1 186 ? -30.986 -3.802 14.668 1.00 86.06 186 LEU A N 1
ATOM 1508 C CA . LEU A 1 186 ? -32.011 -4.407 13.812 1.00 86.06 186 LEU A CA 1
ATOM 1509 C C . LEU A 1 186 ? -31.415 -4.929 12.492 1.00 86.06 186 LEU A C 1
ATOM 1511 O O . LEU A 1 186 ? -31.790 -5.999 12.021 1.00 86.06 186 LEU A O 1
ATOM 1515 N N . LEU A 1 187 ? -30.443 -4.210 11.925 1.00 83.88 187 LEU A N 1
ATOM 1516 C CA . LEU A 1 187 ? -29.751 -4.589 10.688 1.00 83.88 187 LEU A CA 1
ATOM 1517 C C . LEU A 1 187 ? -28.539 -5.517 10.915 1.00 83.88 187 LEU A C 1
ATOM 1519 O O . LEU A 1 187 ? -27.838 -5.851 9.957 1.00 83.88 187 LEU A O 1
ATOM 1523 N N . ALA A 1 188 ? -28.278 -5.967 12.148 1.00 82.44 188 ALA A N 1
ATOM 1524 C CA . ALA A 1 188 ? -27.092 -6.756 12.488 1.00 82.44 188 ALA A CA 1
ATOM 1525 C C . ALA A 1 188 ? -26.945 -8.067 11.686 1.00 82.44 188 ALA A C 1
ATOM 1527 O O . ALA A 1 188 ? -25.828 -8.343 11.233 1.00 82.44 188 ALA A O 1
ATOM 1528 N N . PRO A 1 189 ? -28.012 -8.861 11.433 1.00 80.50 189 PRO A N 1
ATOM 1529 C CA . PRO A 1 189 ? -27.898 -10.069 10.612 1.00 80.50 189 PRO A CA 1
ATOM 1530 C C . PRO A 1 189 ? -27.448 -9.765 9.178 1.00 80.50 189 PRO A C 1
ATOM 1532 O O . PRO A 1 189 ? -26.585 -10.455 8.638 1.00 80.50 189 PRO A O 1
ATOM 1535 N N . MET A 1 190 ? -27.980 -8.690 8.587 1.00 82.12 190 MET A N 1
ATOM 1536 C CA . MET A 1 190 ? -27.599 -8.239 7.249 1.00 82.12 190 MET A CA 1
ATOM 1537 C C . MET A 1 190 ? -26.162 -7.714 7.233 1.00 82.12 190 MET A C 1
ATOM 1539 O O . MET A 1 190 ? -25.398 -8.097 6.353 1.00 82.12 190 MET A O 1
ATOM 1543 N N . SER A 1 191 ? -25.766 -6.919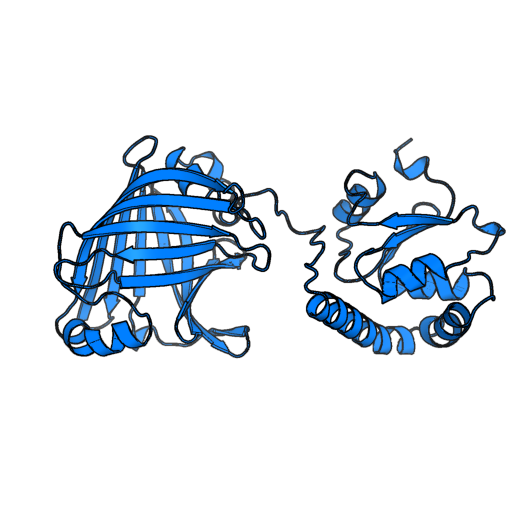 8.237 1.00 78.44 191 SER A N 1
ATOM 1544 C CA . SER A 1 191 ? -24.382 -6.448 8.397 1.00 78.44 191 SER A CA 1
ATOM 1545 C C . SER A 1 191 ? -23.399 -7.621 8.459 1.00 78.44 191 SER A C 1
ATOM 1547 O O . SER A 1 191 ? -22.381 -7.620 7.776 1.00 78.44 191 SER A O 1
ATOM 1549 N N . ARG A 1 192 ? -23.723 -8.679 9.216 1.00 79.38 192 ARG A N 1
ATOM 1550 C CA . ARG A 1 192 ? -22.905 -9.900 9.288 1.00 79.38 192 ARG A CA 1
ATOM 1551 C C . ARG A 1 192 ? -22.758 -10.591 7.936 1.00 79.38 192 ARG A C 1
ATOM 1553 O O . ARG A 1 192 ? -21.655 -11.010 7.600 1.00 79.38 192 ARG A O 1
ATOM 1560 N N . LEU A 1 193 ? -23.845 -10.712 7.179 1.00 77.19 193 LEU A N 1
ATOM 1561 C CA . LEU A 1 193 ? -23.839 -11.398 5.886 1.00 77.19 193 LEU A CA 1
ATOM 1562 C C . LEU A 1 193 ? -22.937 -10.695 4.862 1.00 77.19 193 LEU A C 1
ATOM 1564 O O . LEU A 1 193 ? -22.259 -11.358 4.085 1.00 77.19 193 LEU A O 1
ATOM 1568 N N . ILE A 1 194 ? -22.900 -9.362 4.890 1.00 77.12 194 ILE A N 1
ATOM 1569 C CA . ILE A 1 194 ? -22.095 -8.553 3.964 1.00 77.12 194 ILE A CA 1
ATOM 1570 C C . ILE A 1 194 ? -20.672 -8.267 4.476 1.00 77.12 194 ILE A C 1
ATOM 1572 O O . ILE A 1 194 ? -19.946 -7.495 3.852 1.00 77.12 194 ILE A O 1
ATOM 1576 N N . GLY A 1 195 ? -20.266 -8.860 5.608 1.00 72.31 195 GLY A N 1
ATOM 1577 C CA . GLY A 1 195 ? -18.956 -8.615 6.223 1.00 72.31 195 GLY A CA 1
ATOM 1578 C C . GLY A 1 195 ? -18.780 -7.173 6.709 1.00 72.31 195 GLY A C 1
ATOM 1579 O O . GLY A 1 195 ? -17.706 -6.594 6.544 1.00 72.31 195 GLY A O 1
ATOM 1580 N N . GLY A 1 196 ? -19.861 -6.581 7.218 1.00 80.25 196 GLY A N 1
ATOM 1581 C CA . GLY A 1 196 ? -19.925 -5.235 7.776 1.00 80.25 196 GLY A CA 1
ATOM 1582 C C . GLY A 1 196 ? -19.415 -5.156 9.215 1.00 80.25 196 GLY A C 1
ATOM 1583 O O . GLY A 1 196 ? -18.685 -6.014 9.694 1.00 80.25 196 GLY A O 1
ATOM 1584 N N . ILE A 1 197 ? -19.776 -4.088 9.920 1.00 82.69 197 ILE A N 1
ATOM 1585 C CA . ILE A 1 197 ? -19.363 -3.880 11.313 1.00 82.69 197 ILE A CA 1
ATOM 1586 C C . ILE A 1 197 ? -20.214 -4.717 12.290 1.00 82.69 197 ILE A C 1
ATOM 1588 O O . ILE A 1 197 ? -21.413 -4.922 12.044 1.00 82.69 197 ILE A O 1
ATOM 1592 N N . PRO A 1 198 ? -19.638 -5.186 13.415 1.00 82.75 198 PRO A N 1
ATOM 1593 C CA . PRO A 1 198 ? -20.382 -5.923 14.430 1.00 82.75 198 PRO A CA 1
ATOM 1594 C C . PRO A 1 198 ? -21.371 -4.999 15.156 1.00 82.75 198 PRO A C 1
ATOM 1596 O O . PRO A 1 198 ? -21.010 -4.261 16.063 1.00 82.75 198 PRO A O 1
ATOM 1599 N N . ALA A 1 199 ? -22.648 -5.058 14.788 1.00 85.25 199 ALA A N 1
ATOM 1600 C CA . ALA A 1 199 ? -23.701 -4.237 15.388 1.00 85.25 199 ALA A CA 1
ATOM 1601 C C . ALA A 1 199 ? -24.305 -4.891 16.649 1.00 85.25 199 ALA A C 1
ATOM 1603 O O . ALA A 1 199 ? -25.497 -5.196 16.691 1.00 85.25 199 ALA A O 1
ATOM 1604 N N . TYR A 1 200 ? -23.478 -5.127 17.672 1.00 85.38 200 TYR A N 1
ATOM 1605 C CA . TYR A 1 200 ? -23.883 -5.735 18.946 1.00 85.38 200 TYR A CA 1
ATOM 1606 C C . TYR A 1 200 ? -23.387 -4.910 20.131 1.00 85.38 200 TYR A C 1
ATOM 1608 O O . TYR A 1 200 ? -22.269 -4.408 20.102 1.00 85.38 200 TYR A O 1
ATOM 1616 N N . ASN A 1 201 ? -24.190 -4.831 21.194 1.00 89.56 201 ASN A N 1
ATOM 1617 C CA . ASN A 1 201 ? -23.776 -4.173 22.432 1.00 89.56 201 ASN A CA 1
ATOM 1618 C C . ASN A 1 201 ? -23.139 -5.209 23.346 1.00 89.56 201 ASN A C 1
ATOM 1620 O O . ASN A 1 201 ? -23.850 -6.013 23.948 1.00 89.56 201 ASN A O 1
ATOM 1624 N N . GLN A 1 202 ? -21.815 -5.208 23.426 1.00 90.06 202 GLN A N 1
ATOM 1625 C CA . GLN A 1 202 ? -21.066 -6.041 24.361 1.00 90.06 202 GLN A CA 1
ATOM 1626 C C . GLN A 1 202 ? -19.830 -5.278 24.842 1.00 90.06 202 GLN A C 1
ATOM 1628 O O . GLN A 1 202 ? -19.203 -4.529 24.092 1.00 90.06 202 GLN A O 1
ATOM 1633 N N . SER A 1 203 ? -19.497 -5.469 26.110 1.00 90.56 203 SER A N 1
ATOM 1634 C CA . SER A 1 203 ? -18.248 -5.018 26.717 1.00 90.56 203 SER A CA 1
ATOM 1635 C C . SER A 1 203 ? -17.284 -6.187 26.857 1.00 90.56 203 SER A C 1
ATOM 1637 O O . SER A 1 203 ? -17.715 -7.339 26.870 1.00 90.56 203 SER A O 1
ATOM 1639 N N . ASP A 1 204 ? -16.001 -5.865 26.999 1.00 91.69 204 ASP A N 1
ATOM 1640 C CA . ASP A 1 204 ? -14.939 -6.840 27.258 1.00 91.69 204 ASP A CA 1
ATOM 1641 C C . ASP A 1 204 ? -14.875 -7.965 26.211 1.00 91.69 204 ASP A C 1
ATOM 1643 O O . ASP A 1 204 ? -14.734 -9.145 26.511 1.00 91.69 204 ASP A O 1
ATOM 1647 N N . ILE A 1 205 ? -15.040 -7.599 24.938 1.00 91.81 205 ILE A N 1
ATOM 1648 C CA . ILE A 1 205 ? -14.954 -8.532 23.817 1.00 91.81 205 ILE A CA 1
ATOM 1649 C C . ILE A 1 205 ? -13.471 -8.779 23.536 1.00 91.81 205 ILE A C 1
ATOM 1651 O O . ILE A 1 205 ? -12.784 -7.824 23.161 1.00 91.81 205 ILE A O 1
ATOM 1655 N N . PRO A 1 206 ? -12.964 -10.020 23.627 1.00 94.62 206 PRO A N 1
ATOM 1656 C CA . PRO A 1 206 ? -11.599 -10.315 23.225 1.00 94.62 206 PRO A CA 1
ATOM 1657 C C . PRO A 1 206 ? -11.462 -10.169 21.707 1.00 94.62 206 PRO A C 1
ATOM 1659 O O . PRO A 1 206 ? -12.216 -10.779 20.936 1.00 94.62 206 PRO A O 1
ATOM 1662 N N . VAL A 1 207 ? -10.486 -9.378 21.271 1.00 94.69 207 VAL A N 1
ATOM 1663 C CA . VAL A 1 207 ? -10.222 -9.107 19.856 1.00 94.69 207 VAL A CA 1
ATOM 1664 C C . VAL A 1 207 ? -8.764 -9.375 19.530 1.00 94.69 207 VAL A C 1
ATOM 1666 O O . VAL A 1 207 ? -7.850 -8.951 20.236 1.00 94.69 207 VAL A O 1
ATOM 1669 N N . GLU A 1 208 ? -8.557 -10.078 18.424 1.00 95.31 208 GLU A N 1
ATOM 1670 C CA . GLU A 1 208 ? -7.257 -10.211 17.781 1.00 95.31 208 GLU A CA 1
ATOM 1671 C C . GLU A 1 208 ? -7.284 -9.418 16.477 1.00 95.31 208 GLU A C 1
ATOM 1673 O O . GLU A 1 208 ? -8.184 -9.595 15.653 1.00 95.31 208 GLU A O 1
ATOM 1678 N N . VAL A 1 209 ? -6.311 -8.529 16.301 1.00 95.12 209 VAL A N 1
ATOM 1679 C CA . VAL A 1 209 ? -6.126 -7.764 15.072 1.00 95.12 209 VAL A CA 1
ATOM 1680 C C . VAL A 1 209 ? -4.810 -8.178 14.447 1.00 95.12 209 VAL A C 1
ATOM 1682 O O . VAL A 1 209 ? -3.751 -8.046 15.061 1.00 95.12 209 VAL A O 1
ATOM 1685 N N . ARG A 1 210 ? -4.892 -8.673 13.217 1.00 95.69 210 ARG A N 1
ATOM 1686 C CA . ARG A 1 210 ? -3.739 -8.978 12.377 1.00 95.69 210 ARG A CA 1
ATOM 1687 C C . ARG A 1 210 ? -3.596 -7.856 11.357 1.00 95.69 210 ARG A C 1
ATOM 1689 O O . ARG A 1 210 ? -4.533 -7.582 10.603 1.00 95.69 210 ARG A O 1
ATOM 1696 N N . PHE A 1 211 ? -2.454 -7.187 11.390 1.00 95.69 211 PHE A N 1
ATOM 1697 C CA . PHE A 1 211 ? -2.044 -6.180 10.423 1.00 95.69 211 PHE A CA 1
ATOM 1698 C C . PHE A 1 211 ? -1.125 -6.866 9.420 1.00 95.69 211 PHE A C 1
ATOM 1700 O O . PHE A 1 211 ? -0.029 -7.305 9.767 1.00 95.69 211 PHE A O 1
ATOM 1707 N N . GLU A 1 212 ? -1.609 -7.018 8.198 1.00 95.00 212 GLU A N 1
ATOM 1708 C CA . GLU A 1 212 ? -0.982 -7.832 7.162 1.00 95.00 212 GLU A CA 1
ATOM 1709 C C . GLU A 1 212 ? -0.597 -6.946 5.973 1.00 95.00 212 GLU A C 1
ATOM 1711 O O . GLU A 1 212 ? -1.378 -6.105 5.518 1.00 95.00 212 GLU A O 1
ATOM 1716 N N . SER A 1 213 ? 0.613 -7.140 5.464 1.00 93.69 213 SER A N 1
ATOM 1717 C CA . SER A 1 213 ? 1.030 -6.652 4.153 1.00 93.69 213 SER A CA 1
ATOM 1718 C C . SER A 1 213 ? 0.913 -7.778 3.134 1.00 93.69 213 SER A C 1
ATOM 1720 O O . SER A 1 213 ? 1.141 -8.943 3.450 1.00 93.69 213 SER A O 1
ATOM 1722 N N . GLU A 1 214 ? 0.552 -7.430 1.901 1.00 89.56 214 GLU A N 1
ATOM 1723 C CA . GLU A 1 214 ? 0.470 -8.391 0.802 1.00 89.56 214 GLU A CA 1
ATOM 1724 C C . GLU A 1 214 ? 1.479 -8.019 -0.296 1.00 89.56 214 GLU A C 1
ATOM 1726 O O . GLU A 1 214 ? 1.479 -6.866 -0.742 1.00 89.56 214 GLU A O 1
ATOM 1731 N N . PRO A 1 215 ? 2.244 -8.970 -0.867 1.00 84.62 215 PRO A N 1
ATOM 1732 C CA . PRO A 1 215 ? 3.203 -8.694 -1.950 1.00 84.62 215 PRO A CA 1
ATOM 1733 C C . PRO A 1 215 ? 2.583 -8.040 -3.192 1.00 84.62 215 PRO A C 1
ATOM 1735 O O . PRO A 1 215 ? 3.245 -7.355 -3.987 1.00 84.62 215 PRO A O 1
ATOM 1738 N N . ALA A 1 216 ? 1.283 -8.259 -3.379 1.00 81.50 216 ALA A N 1
ATOM 1739 C CA . ALA A 1 216 ? 0.505 -7.734 -4.487 1.00 81.50 216 ALA A CA 1
ATOM 1740 C C . ALA A 1 216 ? 0.044 -6.279 -4.278 1.00 81.50 216 ALA A C 1
ATOM 1742 O O . ALA A 1 216 ? -0.255 -5.602 -5.266 1.00 81.50 216 ALA A O 1
ATOM 1743 N N . GLY A 1 217 ? -0.005 -5.781 -3.037 1.00 85.50 217 GLY A N 1
ATOM 1744 C CA . GLY A 1 217 ? -0.721 -4.556 -2.681 1.00 85.50 217 GLY A CA 1
ATOM 1745 C C . GLY A 1 217 ? 0.106 -3.524 -1.898 1.00 85.50 217 GLY A C 1
ATOM 1746 O O . GLY A 1 217 ? 0.935 -3.885 -1.072 1.00 85.50 217 GLY A O 1
ATOM 1747 N N . PRO A 1 218 ? -0.145 -2.216 -2.105 1.00 89.81 218 PRO A N 1
ATOM 1748 C CA . PRO A 1 218 ? 0.497 -1.145 -1.334 1.00 89.81 218 PRO A CA 1
ATOM 1749 C C . PRO A 1 218 ? -0.179 -0.870 0.021 1.00 89.81 218 PRO A C 1
ATOM 1751 O O . PRO A 1 218 ? 0.153 0.109 0.685 1.00 89.81 218 PRO A O 1
ATOM 1754 N N . GLY A 1 219 ? -1.221 -1.629 0.362 1.00 92.25 219 GLY A N 1
ATOM 1755 C CA . GLY A 1 219 ? -2.106 -1.329 1.481 1.00 92.25 219 GLY A CA 1
ATOM 1756 C C . GL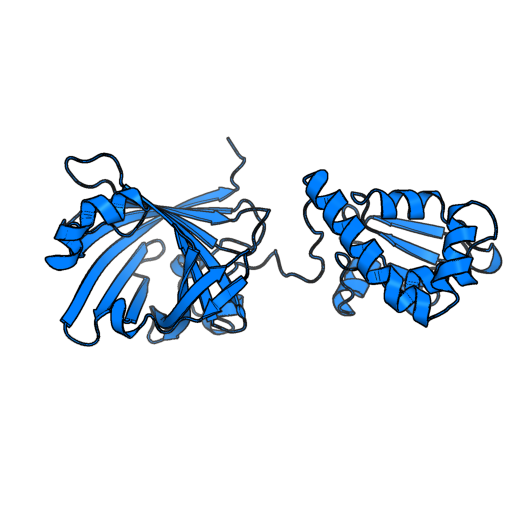Y A 1 219 ? -1.805 -2.157 2.719 1.00 92.25 219 GLY A C 1
ATOM 1757 O O . GLY A 1 219 ? -1.277 -3.259 2.621 1.00 92.25 219 GLY A O 1
ATOM 1758 N N . LEU A 1 220 ? -2.214 -1.622 3.865 1.00 95.44 220 LEU A N 1
ATOM 1759 C CA . LEU A 1 220 ? -2.233 -2.317 5.142 1.00 95.44 220 LEU A CA 1
ATOM 1760 C C . LEU A 1 220 ? -3.572 -3.037 5.292 1.00 95.44 220 LEU A C 1
ATOM 1762 O O . LEU A 1 220 ? -4.626 -2.395 5.320 1.00 95.44 220 LEU A O 1
ATOM 1766 N N . VAL A 1 221 ? -3.551 -4.361 5.357 1.00 95.56 221 VAL A N 1
ATOM 1767 C CA . VAL A 1 221 ? -4.741 -5.182 5.567 1.00 95.56 221 VAL A CA 1
ATOM 1768 C C . VAL A 1 221 ? -4.992 -5.303 7.062 1.00 95.56 221 VAL A C 1
ATOM 1770 O O . VAL A 1 221 ? -4.118 -5.695 7.826 1.00 95.56 221 VAL A O 1
ATOM 1773 N N . PHE A 1 222 ? -6.209 -4.985 7.480 1.00 94.69 222 PHE A N 1
ATOM 1774 C CA . PHE A 1 222 ? -6.678 -5.187 8.839 1.00 94.69 222 PHE A CA 1
ATOM 1775 C C . PHE A 1 222 ? -7.594 -6.396 8.836 1.00 94.69 222 PHE A C 1
ATOM 1777 O O . PHE A 1 222 ? -8.642 -6.375 8.192 1.00 94.69 222 PHE A O 1
ATOM 1784 N N . ASN A 1 223 ? -7.223 -7.433 9.574 1.00 93.94 223 ASN A N 1
ATOM 1785 C CA . ASN A 1 223 ? -8.049 -8.609 9.784 1.00 93.94 223 ASN A CA 1
ATOM 1786 C C . ASN A 1 223 ? -8.379 -8.715 11.275 1.00 93.94 223 ASN A C 1
ATOM 1788 O O . ASN A 1 223 ? -7.540 -9.080 12.099 1.00 93.94 223 ASN A O 1
ATOM 1792 N N . ARG A 1 224 ? -9.595 -8.293 11.626 1.00 94.00 224 ARG A N 1
AT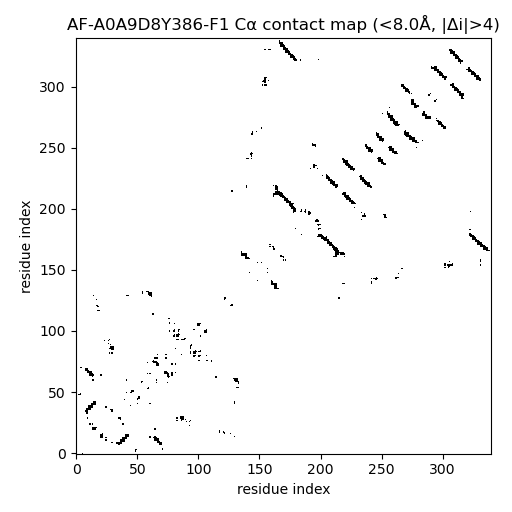OM 1793 C CA . ARG A 1 224 ? -10.060 -8.131 13.006 1.00 94.00 224 ARG A CA 1
ATOM 1794 C C . ARG A 1 224 ? -10.997 -9.285 13.340 1.00 94.00 224 ARG A C 1
ATOM 1796 O O . ARG A 1 224 ? -12.065 -9.399 12.738 1.00 94.00 224 ARG A O 1
ATOM 1803 N N . ALA A 1 225 ? -10.614 -10.124 14.294 1.00 93.19 225 ALA A N 1
ATOM 1804 C CA . ALA A 1 225 ? -11.409 -11.248 14.770 1.00 93.19 225 ALA A CA 1
ATOM 1805 C C . ALA A 1 225 ? -11.998 -10.933 16.152 1.00 93.19 225 ALA A C 1
ATOM 1807 O O . ALA A 1 225 ? -11.289 -10.931 17.159 1.00 93.19 225 ALA A O 1
ATOM 1808 N N . PHE A 1 226 ? -13.308 -10.692 16.200 1.00 91.56 226 PHE A N 1
ATOM 1809 C CA . PHE A 1 226 ? -14.058 -10.400 17.420 1.00 91.56 226 PHE A CA 1
ATOM 1810 C C . PHE A 1 226 ? -14.652 -11.687 17.998 1.00 91.56 226 PHE A C 1
ATOM 1812 O O . PHE A 1 226 ? -15.490 -12.340 17.364 1.00 91.56 226 PHE A O 1
ATOM 1819 N N . LYS A 1 227 ? -14.262 -12.047 19.223 1.00 91.81 227 LYS A N 1
ATOM 1820 C CA . LYS A 1 227 ? -14.800 -13.209 19.945 1.00 91.81 227 LYS A CA 1
ATOM 1821 C C . LYS A 1 227 ? -16.028 -12.804 20.760 1.00 91.81 227 LYS A C 1
ATOM 1823 O O . LYS A 1 227 ? -15.986 -12.730 21.981 1.00 91.81 227 LYS A O 1
ATOM 1828 N N . LEU A 1 228 ? -17.118 -12.500 20.058 1.00 86.38 228 LEU A N 1
ATOM 1829 C CA . LEU A 1 228 ? -18.389 -12.122 20.679 1.00 86.38 228 LEU A CA 1
ATOM 1830 C C . LEU A 1 228 ? -18.965 -13.286 21.502 1.00 86.38 228 LEU A C 1
ATOM 1832 O O . LEU A 1 228 ? -18.985 -14.432 21.046 1.00 86.38 228 LEU A O 1
ATOM 1836 N N . HIS A 1 229 ? -19.474 -12.982 22.694 1.00 84.62 229 HIS A N 1
ATOM 1837 C CA . HIS A 1 229 ? -20.009 -13.982 23.614 1.00 84.62 229 HIS A CA 1
ATOM 1838 C C . HIS A 1 229 ? -21.202 -14.718 22.993 1.00 84.62 229 HIS A C 1
ATOM 1840 O O . HIS A 1 229 ? -22.122 -14.088 22.465 1.00 84.62 229 HIS A O 1
ATOM 1846 N N . GLY A 1 230 ? -21.179 -16.054 23.050 1.00 82.12 230 GLY A N 1
ATOM 1847 C CA . GLY A 1 230 ? -22.255 -16.908 22.535 1.00 82.12 230 GLY A CA 1
ATOM 1848 C C . GLY A 1 230 ? -22.348 -16.992 21.007 1.00 82.12 230 GLY A C 1
ATOM 1849 O O . GLY A 1 230 ? -23.346 -17.490 20.490 1.00 82.12 230 GLY A O 1
ATOM 1850 N N . MET A 1 231 ? -21.342 -16.518 20.261 1.00 81.06 231 MET A N 1
ATOM 1851 C CA . MET A 1 231 ? -21.347 -16.532 18.796 1.00 81.06 231 MET A CA 1
ATOM 1852 C C . MET A 1 231 ? -20.033 -17.049 18.206 1.00 81.06 231 MET A C 1
ATOM 1854 O O . MET A 1 231 ? -18.969 -16.957 18.812 1.00 81.06 231 MET A O 1
ATOM 1858 N N . LYS A 1 232 ? -20.091 -17.548 16.962 1.00 83.69 232 LYS A N 1
ATOM 1859 C CA . LYS A 1 232 ? -18.874 -17.794 16.173 1.00 83.69 232 LYS A CA 1
ATOM 1860 C C . LYS A 1 232 ? -18.109 -16.479 15.968 1.00 83.69 232 LYS A C 1
ATOM 1862 O O . LYS A 1 232 ? -18.790 -15.469 15.725 1.00 83.69 232 LYS A O 1
ATOM 1867 N N . PRO A 1 233 ? -16.758 -16.506 15.975 1.00 84.00 233 PRO A N 1
ATOM 1868 C CA . PRO A 1 233 ? -15.930 -15.324 15.772 1.00 84.00 233 PRO A CA 1
ATOM 1869 C C . PRO A 1 233 ? -16.407 -14.495 14.582 1.00 84.00 233 PRO A C 1
ATOM 1871 O O . PRO A 1 233 ? -16.673 -15.027 13.502 1.00 84.00 233 PRO A O 1
ATOM 1874 N N . TYR A 1 234 ? -16.567 -13.198 14.809 1.00 87.44 234 TYR A N 1
ATOM 1875 C CA . TYR A 1 234 ? -16.942 -12.249 13.775 1.00 87.44 234 TYR A CA 1
ATOM 1876 C C . TYR A 1 234 ? -15.658 -11.701 13.167 1.00 87.44 234 TYR A C 1
ATOM 1878 O O . TYR A 1 234 ? -14.832 -11.151 13.889 1.00 87.44 234 TYR A O 1
ATOM 1886 N N . VAL A 1 235 ? -15.473 -11.866 11.860 1.00 89.56 235 VAL A N 1
ATOM 1887 C CA . VAL A 1 235 ? -14.269 -11.400 11.168 1.00 89.56 235 VAL A CA 1
ATOM 1888 C C . VAL A 1 235 ? -14.620 -10.180 10.333 1.00 89.56 235 VAL A C 1
ATOM 1890 O O . VAL A 1 235 ? -15.529 -10.234 9.508 1.00 89.56 235 VAL A O 1
ATOM 1893 N N . PHE A 1 236 ? -13.887 -9.093 10.545 1.00 90.44 236 PHE A N 1
ATOM 1894 C CA . PHE A 1 236 ? -13.956 -7.894 9.724 1.00 90.44 236 PHE A CA 1
ATOM 1895 C C . PHE A 1 236 ? -12.609 -7.670 9.052 1.00 90.44 236 PHE A C 1
ATOM 1897 O O . PHE A 1 236 ? -11.605 -7.431 9.728 1.00 90.44 236 PHE A O 1
ATOM 1904 N N . ARG A 1 237 ? -12.602 -7.742 7.720 1.00 92.44 237 ARG A N 1
ATOM 1905 C CA . ARG A 1 237 ? -11.415 -7.497 6.906 1.00 92.44 237 ARG A CA 1
ATOM 1906 C C . ARG A 1 237 ? -11.572 -6.204 6.117 1.00 92.44 237 ARG A C 1
ATOM 1908 O O . ARG A 1 237 ? -12.582 -6.002 5.446 1.00 92.44 237 ARG A O 1
ATOM 1915 N N . SER A 1 238 ? -10.552 -5.362 6.158 1.00 93.81 238 SER A N 1
ATOM 1916 C CA . SER A 1 238 ? -10.454 -4.150 5.348 1.00 93.81 238 SER A CA 1
ATOM 1917 C C . SER A 1 238 ? -9.011 -3.907 4.914 1.00 93.81 238 SER A C 1
ATOM 1919 O O . SER A 1 238 ? -8.078 -4.504 5.448 1.00 93.81 238 SER A O 1
ATOM 1921 N N . THR A 1 239 ? -8.810 -3.044 3.922 1.00 94.81 239 THR A N 1
ATOM 1922 C CA . THR A 1 239 ? -7.472 -2.692 3.430 1.00 94.81 239 THR A CA 1
ATOM 1923 C C . THR A 1 239 ? -7.330 -1.188 3.329 1.00 94.81 239 THR A C 1
ATOM 1925 O O . THR A 1 239 ? -8.058 -0.543 2.575 1.00 94.81 239 THR A O 1
ATOM 1928 N N . MET A 1 240 ? -6.367 -0.623 4.043 1.00 95.56 240 MET A N 1
ATOM 1929 C CA . MET A 1 240 ? -6.091 0.804 4.029 1.00 95.56 240 MET A CA 1
ATOM 1930 C C . MET A 1 240 ? -4.952 1.126 3.072 1.00 95.56 240 MET A C 1
ATOM 1932 O O . MET A 1 240 ? -3.857 0.583 3.180 1.00 95.56 240 MET A O 1
ATOM 1936 N N . VAL A 1 241 ? -5.217 2.007 2.115 1.00 93.94 241 VAL A N 1
ATOM 1937 C CA . VAL A 1 241 ? -4.293 2.339 1.029 1.00 93.94 241 VAL A CA 1
ATOM 1938 C C . VAL A 1 241 ? -3.972 3.837 1.065 1.00 93.94 241 VAL A C 1
ATOM 1940 O O . VAL A 1 241 ? -4.900 4.644 1.172 1.00 93.94 241 VAL A O 1
ATOM 1943 N N . PRO A 1 242 ? -2.695 4.242 0.958 1.00 93.12 242 PRO A N 1
ATOM 1944 C CA . PRO A 1 242 ? -2.332 5.649 0.808 1.00 93.12 242 PRO A CA 1
ATOM 1945 C C . PRO A 1 242 ? -2.909 6.257 -0.479 1.00 93.12 242 PRO A C 1
ATOM 1947 O O . PRO A 1 242 ? -2.837 5.653 -1.547 1.00 93.12 242 PRO A O 1
ATOM 1950 N N . MET A 1 243 ? -3.444 7.476 -0.389 1.00 90.06 243 MET A N 1
ATOM 1951 C CA . MET A 1 243 ? -3.942 8.263 -1.532 1.00 90.06 243 MET A CA 1
ATOM 1952 C C . MET A 1 243 ? -3.055 9.480 -1.849 1.00 90.06 243 MET A C 1
ATOM 1954 O O . MET A 1 243 ? -3.367 10.244 -2.760 1.00 90.06 243 MET A O 1
ATOM 1958 N N . GLY A 1 244 ? -1.961 9.661 -1.103 1.00 87.31 244 GLY A N 1
ATOM 1959 C CA . GLY A 1 244 ? -1.057 10.807 -1.193 1.00 87.31 244 GLY A CA 1
ATOM 1960 C C . GLY A 1 244 ? -1.219 11.785 -0.024 1.00 87.31 244 GLY A C 1
ATOM 1961 O O . GLY A 1 244 ? -2.309 11.955 0.529 1.00 87.31 244 GLY A O 1
ATOM 1962 N N . GLY A 1 245 ? -0.112 12.424 0.365 1.00 92.12 245 GLY A N 1
ATOM 1963 C CA . GLY A 1 245 ? -0.055 13.251 1.572 1.00 92.12 245 GLY A CA 1
ATOM 1964 C C . GLY A 1 245 ? -0.472 12.453 2.809 1.00 92.12 245 GLY A C 1
ATOM 1965 O O . GLY A 1 245 ? -0.061 11.310 2.984 1.00 92.12 245 GLY A O 1
ATOM 1966 N N . ASN A 1 246 ? -1.342 13.036 3.632 1.00 94.94 246 ASN A N 1
ATOM 1967 C CA . ASN A 1 246 ? -1.883 12.386 4.826 1.00 94.94 246 ASN A CA 1
ATOM 1968 C C . ASN A 1 246 ? -3.255 11.713 4.608 1.00 94.94 246 ASN A C 1
ATOM 1970 O O . ASN A 1 246 ? -3.943 11.379 5.575 1.00 94.94 246 ASN A O 1
ATOM 1974 N N . LEU A 1 247 ? -3.697 11.576 3.353 1.00 96.19 247 LEU A N 1
ATOM 1975 C CA . LEU A 1 247 ? -4.980 10.976 3.004 1.00 96.19 247 LEU A CA 1
ATOM 1976 C C . LEU A 1 247 ? -4.807 9.479 2.741 1.00 96.19 247 LEU A C 1
ATOM 1978 O O . LEU A 1 247 ? -3.972 9.062 1.937 1.00 96.19 247 LEU A O 1
ATOM 1982 N N . MET A 1 248 ? -5.666 8.677 3.355 1.00 96.12 248 MET A N 1
ATOM 1983 C CA . MET A 1 248 ? -5.785 7.249 3.097 1.00 96.12 248 MET A CA 1
ATOM 1984 C C . MET A 1 248 ? -7.225 6.884 2.736 1.00 96.12 248 MET A C 1
ATOM 1986 O O . MET A 1 248 ? -8.171 7.651 2.954 1.00 96.12 248 MET A O 1
ATOM 1990 N N . ILE A 1 249 ? -7.383 5.699 2.158 1.00 95.62 249 ILE A N 1
ATOM 1991 C CA . ILE A 1 249 ? -8.676 5.100 1.857 1.00 95.62 249 ILE A CA 1
ATOM 1992 C C . ILE A 1 249 ? -8.735 3.684 2.432 1.00 95.62 249 ILE A C 1
ATOM 1994 O O . ILE A 1 249 ? -7.942 2.825 2.056 1.00 95.62 249 ILE A O 1
ATOM 1998 N N . GLU A 1 250 ? -9.664 3.435 3.350 1.00 95.62 250 GLU A N 1
ATOM 1999 C CA . GLU A 1 250 ? -9.967 2.100 3.866 1.00 95.62 250 GLU A CA 1
ATOM 2000 C C . GLU A 1 250 ? -11.034 1.460 2.983 1.00 95.62 250 GLU A C 1
ATOM 2002 O O . GLU A 1 250 ? -12.185 1.894 2.952 1.00 95.62 250 GLU A O 1
ATOM 2007 N N . LYS A 1 251 ? -10.631 0.439 2.232 1.00 93.69 251 LYS A N 1
ATOM 2008 C CA . LYS A 1 251 ? -11.497 -0.387 1.395 1.00 93.69 251 LYS A CA 1
ATOM 2009 C C . LYS A 1 251 ? -12.105 -1.481 2.263 1.00 93.69 251 LYS A C 1
ATOM 2011 O O . LYS A 1 251 ? -11.379 -2.301 2.822 1.00 93.69 251 LYS A O 1
ATOM 2016 N N . MET A 1 252 ? -13.423 -1.482 2.375 1.00 91.06 252 MET A N 1
ATOM 2017 C CA . MET A 1 252 ? -14.200 -2.480 3.102 1.00 91.06 252 MET A CA 1
ATOM 2018 C C . MET A 1 252 ? -14.844 -3.471 2.123 1.00 91.06 252 MET A C 1
ATOM 2020 O O . MET A 1 252 ? -14.758 -3.326 0.897 1.00 91.06 252 MET A O 1
ATOM 2024 N N . SER A 1 253 ? -15.515 -4.481 2.675 1.00 85.12 253 SER A N 1
ATOM 2025 C CA . SER A 1 253 ? -16.355 -5.416 1.925 1.00 85.12 253 SER A CA 1
ATOM 2026 C C . SER A 1 253 ? -17.366 -4.689 1.029 1.00 85.12 253 SER A C 1
ATOM 2028 O O . SER A 1 253 ?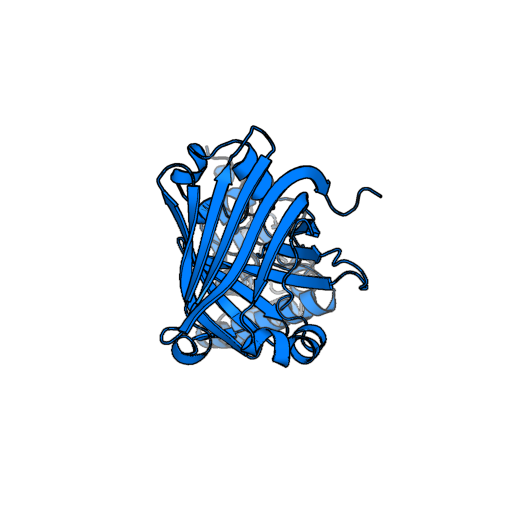 -17.791 -3.568 1.311 1.00 85.12 253 SER A O 1
ATOM 2030 N N . PHE A 1 254 ? -17.753 -5.337 -0.074 1.00 81.62 254 PHE A N 1
ATOM 2031 C CA . PHE A 1 254 ? -18.737 -4.817 -1.036 1.00 81.62 254 PHE A CA 1
ATOM 2032 C C . PHE A 1 254 ? -18.321 -3.517 -1.763 1.00 81.62 254 PHE A C 1
ATOM 2034 O O . PHE A 1 254 ? -19.127 -2.882 -2.436 1.00 81.62 254 PHE A O 1
ATOM 2041 N N . GLY A 1 255 ? -17.048 -3.120 -1.663 1.00 85.81 255 GLY A N 1
ATOM 2042 C CA . GLY A 1 255 ? -16.503 -1.968 -2.380 1.00 85.81 255 GLY A CA 1
ATOM 2043 C C . GLY A 1 255 ? -16.799 -0.616 -1.731 1.00 85.81 255 GLY A C 1
ATOM 2044 O O . GLY A 1 255 ? -16.453 0.405 -2.321 1.00 85.81 255 GLY A O 1
ATOM 2045 N N . LEU A 1 256 ? -17.390 -0.578 -0.532 1.00 91.31 256 LEU A N 1
ATOM 2046 C CA . LEU A 1 256 ? -17.490 0.658 0.241 1.00 91.31 256 LEU A CA 1
ATOM 2047 C C . LEU A 1 256 ? -16.098 1.083 0.713 1.00 91.31 256 LEU A C 1
ATOM 2049 O O . LEU A 1 256 ? -15.335 0.285 1.252 1.00 91.31 256 LEU A O 1
ATOM 2053 N N . CYS A 1 257 ? -15.783 2.359 0.546 1.00 94.25 257 CYS A N 1
ATOM 2054 C CA . CYS A 1 257 ? -14.512 2.928 0.951 1.00 94.25 257 CYS A CA 1
ATOM 2055 C C . CYS A 1 257 ? -14.726 4.103 1.900 1.00 94.25 257 CYS A C 1
ATOM 2057 O O . CYS A 1 257 ? -15.496 5.019 1.602 1.00 94.25 257 CYS A O 1
ATOM 2059 N N . TRP A 1 258 ? -13.978 4.129 2.996 1.00 95.25 258 TRP A N 1
ATOM 2060 C CA . TRP A 1 258 ? -13.887 5.285 3.878 1.00 95.25 258 TRP A CA 1
ATOM 2061 C C . TRP A 1 258 ? -12.611 6.065 3.576 1.00 95.25 258 TRP A C 1
ATOM 2063 O O . TRP A 1 258 ? -11.515 5.513 3.569 1.00 95.25 258 TRP A O 1
ATOM 2073 N N . ARG A 1 259 ? -12.746 7.361 3.299 1.00 96.88 259 ARG A N 1
ATOM 2074 C CA . ARG A 1 259 ? -11.611 8.270 3.132 1.00 96.88 259 ARG A CA 1
ATOM 2075 C C . ARG A 1 259 ? -11.301 8.902 4.478 1.00 96.88 259 ARG A C 1
ATOM 2077 O O . ARG A 1 259 ? -12.187 9.473 5.116 1.00 96.88 259 ARG A O 1
ATOM 2084 N N . VAL A 1 260 ? -10.038 8.855 4.870 1.00 97.19 260 VAL A N 1
ATOM 2085 C CA . VAL A 1 260 ? -9.593 9.254 6.205 1.00 97.19 260 VAL A CA 1
ATOM 2086 C C . VAL A 1 260 ? -8.292 10.039 6.120 1.00 97.19 260 VAL A C 1
ATOM 2088 O O . VAL A 1 260 ? -7.401 9.707 5.340 1.00 97.19 260 VAL A O 1
ATOM 2091 N N . ARG A 1 261 ? -8.187 11.113 6.905 1.00 97.38 261 ARG A N 1
ATOM 2092 C CA . ARG A 1 261 ? -6.948 11.878 7.066 1.00 97.38 261 ARG A CA 1
ATOM 2093 C C . ARG A 1 261 ? -6.278 11.514 8.373 1.00 97.38 261 ARG A C 1
ATOM 2095 O O . ARG A 1 261 ? -6.880 11.659 9.435 1.00 97.38 261 ARG A O 1
ATOM 2102 N N . PHE A 1 262 ? -5.020 11.123 8.273 1.00 96.81 262 PHE A N 1
ATOM 2103 C CA . PHE A 1 262 ? -4.173 10.852 9.417 1.00 96.81 262 PHE A CA 1
ATOM 2104 C C . PHE A 1 262 ? -3.490 12.131 9.885 1.00 96.81 262 PHE A C 1
ATOM 2106 O O . PHE A 1 262 ? -3.099 13.001 9.101 1.00 96.81 262 PHE A O 1
ATOM 2113 N N . SER A 1 263 ? -3.364 12.270 11.194 1.00 96.38 263 SER A N 1
ATOM 2114 C CA . SER A 1 263 ? -2.591 13.343 11.803 1.00 96.38 263 SER A CA 1
ATOM 2115 C C . SER A 1 263 ? -2.104 12.918 13.176 1.00 96.38 263 SER A C 1
ATOM 2117 O O . SER A 1 263 ? -2.780 12.170 13.873 1.00 96.38 263 SER A O 1
ATOM 2119 N N . TRP A 1 264 ? -0.945 13.419 13.579 1.00 95.44 264 TRP A N 1
ATOM 2120 C CA . TRP A 1 264 ? -0.450 13.285 14.942 1.00 95.44 264 TRP A CA 1
ATOM 2121 C C . TRP A 1 264 ? -0.648 14.615 15.664 1.00 95.44 264 TRP A C 1
ATOM 2123 O O . TRP A 1 264 ? -0.099 15.637 15.246 1.00 95.44 264 TRP A O 1
ATOM 2133 N N . ARG A 1 265 ? -1.481 14.642 16.709 1.00 92.06 265 ARG A N 1
ATOM 2134 C CA . ARG A 1 265 ? -1.785 15.861 17.476 1.00 92.06 265 ARG A CA 1
ATOM 2135 C C . ARG A 1 265 ? -2.018 15.519 18.936 1.00 92.06 265 ARG A C 1
ATOM 2137 O O . ARG A 1 265 ? -2.773 14.604 19.226 1.00 92.06 265 ARG A O 1
ATOM 2144 N N . ALA A 1 266 ? -1.439 16.297 19.851 1.00 88.81 266 ALA A N 1
ATOM 2145 C CA . ALA A 1 266 ? -1.628 16.127 21.297 1.00 88.81 266 ALA A CA 1
ATOM 2146 C C . ALA A 1 266 ? -1.325 14.696 21.802 1.00 88.81 266 ALA A C 1
ATOM 2148 O O . ALA A 1 266 ? -2.080 14.139 22.597 1.00 88.81 266 ALA A O 1
ATOM 2149 N N . GLY A 1 267 ? -0.238 14.087 21.311 1.00 91.38 267 GLY A N 1
ATOM 2150 C CA . GLY A 1 267 ? 0.212 12.762 21.758 1.00 91.38 267 GLY A CA 1
ATOM 2151 C C . GLY A 1 267 ? -0.663 11.589 21.301 1.00 91.38 267 GLY A C 1
ATOM 2152 O O . GLY A 1 267 ? -0.583 10.512 21.888 1.00 91.38 267 GLY A O 1
ATOM 2153 N N . GLN A 1 268 ? -1.518 11.797 20.300 1.00 95.00 268 GLN A N 1
ATOM 2154 C CA . GLN A 1 268 ? -2.399 10.775 19.739 1.00 95.00 268 GLN A CA 1
ATOM 2155 C C . GLN A 1 268 ? -2.442 10.866 18.213 1.00 95.00 268 GLN A C 1
ATOM 2157 O O . GLN A 1 268 ? -2.334 11.948 17.618 1.00 95.00 268 GLN A O 1
ATOM 2162 N N . VAL A 1 269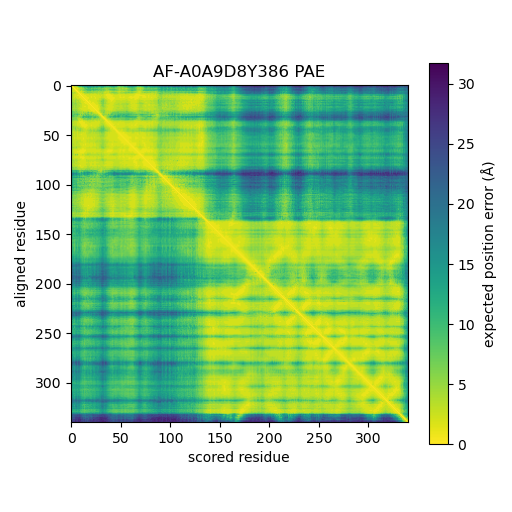 ? -2.643 9.713 17.589 1.00 96.88 269 VAL A N 1
ATOM 2163 C CA . VAL A 1 269 ? -3.016 9.593 16.186 1.00 96.88 269 VAL A CA 1
ATOM 2164 C C . VAL A 1 269 ? -4.493 9.947 16.084 1.00 96.88 269 VAL A C 1
ATOM 2166 O O . VAL A 1 269 ? -5.316 9.408 16.817 1.00 96.88 269 VAL A O 1
ATOM 2169 N N . LYS A 1 270 ? -4.842 10.868 15.190 1.00 96.81 270 LYS A N 1
ATOM 2170 C CA . LYS A 1 270 ? -6.224 11.210 14.856 1.00 96.81 270 LYS A CA 1
ATOM 2171 C C . LYS A 1 270 ? -6.520 10.841 13.415 1.00 96.81 270 LYS A C 1
ATOM 2173 O O . LYS A 1 270 ? -5.807 11.261 12.502 1.00 96.81 270 LYS A O 1
ATOM 2178 N N . LEU A 1 271 ? -7.612 10.112 13.250 1.00 96.88 271 LEU A N 1
ATOM 2179 C CA . LEU A 1 271 ? -8.177 9.653 11.996 1.00 96.88 271 LEU A CA 1
ATOM 2180 C C . LEU A 1 271 ? -9.458 10.458 11.771 1.00 96.88 271 LEU A C 1
ATOM 2182 O O . LEU A 1 271 ? -10.500 10.183 12.365 1.00 96.88 271 LEU A O 1
ATOM 2186 N N . ALA A 1 272 ? -9.352 11.502 10.952 1.00 96.12 272 ALA A N 1
ATOM 2187 C CA . ALA A 1 272 ? -10.451 12.417 10.677 1.00 96.12 272 ALA A CA 1
ATOM 2188 C C . ALA A 1 272 ? -11.188 12.017 9.397 1.00 96.12 272 ALA A C 1
ATOM 2190 O O . ALA A 1 272 ? -10.564 11.792 8.352 1.00 96.12 272 ALA A O 1
ATOM 2191 N N . HIS A 1 273 ? -12.518 11.987 9.455 1.00 96.44 273 HIS A N 1
ATOM 2192 C CA . HIS A 1 273 ? -13.357 11.686 8.303 1.00 96.44 273 HIS A CA 1
ATOM 2193 C C . HIS A 1 273 ? -13.081 12.627 7.113 1.00 96.44 273 HIS A C 1
ATOM 2195 O O . HIS A 1 273 ? -13.034 13.850 7.256 1.00 96.44 273 HIS A O 1
ATOM 2201 N N . ALA A 1 274 ? -12.947 12.067 5.909 1.00 95.94 274 ALA A N 1
ATOM 2202 C CA . ALA A 1 274 ? -12.739 12.816 4.667 1.00 95.94 274 ALA A CA 1
ATOM 2203 C C . ALA A 1 274 ? -13.721 12.433 3.541 1.00 95.94 274 ALA A C 1
ATOM 2205 O O . ALA A 1 274 ? -13.504 12.797 2.382 1.00 95.94 274 ALA A O 1
ATOM 2206 N N . GLY A 1 275 ? -14.800 11.718 3.868 1.00 95.88 275 GLY A N 1
ATOM 2207 C CA . GLY A 1 275 ? -15.851 11.298 2.939 1.00 95.88 275 GLY A CA 1
ATOM 2208 C C . GLY A 1 275 ? -15.872 9.795 2.677 1.00 95.88 275 GLY A C 1
ATOM 2209 O O . GLY A 1 275 ? -15.066 9.030 3.212 1.00 95.88 275 GLY A O 1
ATOM 2210 N N . TYR A 1 276 ? -16.778 9.383 1.797 1.00 95.56 276 TYR A N 1
ATOM 2211 C CA . TYR A 1 276 ? -16.873 8.010 1.307 1.00 95.56 276 TYR A CA 1
ATOM 2212 C C . TYR A 1 276 ? -16.550 7.921 -0.183 1.00 95.56 276 TYR A C 1
ATOM 2214 O O . TYR A 1 276 ? -16.604 8.903 -0.930 1.00 95.56 276 TYR A O 1
ATOM 2222 N N . ALA A 1 277 ? -16.203 6.718 -0.613 1.00 94.75 277 ALA A N 1
ATOM 2223 C CA . ALA A 1 277 ? -16.054 6.345 -2.008 1.00 94.75 277 ALA A CA 1
ATOM 2224 C C . ALA A 1 277 ? -16.654 4.953 -2.241 1.00 94.75 277 ALA A C 1
ATOM 2226 O O . ALA A 1 277 ? -16.786 4.168 -1.306 1.00 94.75 277 ALA A O 1
ATOM 2227 N N . LEU A 1 278 ? -16.996 4.644 -3.487 1.00 93.44 278 LEU A N 1
ATOM 2228 C CA . LEU A 1 278 ? -17.298 3.290 -3.938 1.00 93.44 278 LEU A CA 1
ATOM 2229 C C . LEU A 1 278 ? -16.208 2.844 -4.907 1.00 93.44 278 LEU A C 1
ATOM 2231 O O . LEU A 1 278 ? -15.831 3.577 -5.819 1.00 93.44 278 LEU A O 1
ATOM 2235 N N . ASN A 1 279 ? -15.676 1.649 -4.693 1.00 89.19 279 ASN A N 1
ATOM 2236 C CA . ASN A 1 279 ? -14.662 1.054 -5.545 1.00 89.19 279 ASN A CA 1
ATOM 2237 C C . ASN A 1 279 ? -15.324 0.376 -6.751 1.00 89.19 279 ASN A C 1
ATOM 2239 O O . ASN A 1 279 ? -15.858 -0.725 -6.631 1.00 89.19 279 ASN A O 1
ATOM 2243 N N . PHE A 1 280 ? -15.254 1.015 -7.917 1.00 84.31 280 PHE A N 1
ATOM 2244 C CA . PHE A 1 280 ? -15.804 0.508 -9.172 1.00 84.31 280 PHE A CA 1
ATOM 2245 C C . PHE A 1 280 ? -14.660 0.064 -10.093 1.00 84.31 280 PHE A C 1
ATOM 2247 O O . PHE A 1 280 ? -13.813 0.873 -10.463 1.00 84.31 280 PHE A O 1
ATOM 2254 N N . PHE A 1 281 ? -14.572 -1.236 -10.405 1.00 81.06 281 PHE A N 1
ATOM 2255 C CA . PHE A 1 281 ? -13.462 -1.836 -11.176 1.00 81.06 281 PHE A CA 1
ATOM 2256 C C . PHE A 1 281 ? -12.049 -1.445 -10.686 1.00 81.06 281 PHE A C 1
ATOM 2258 O O . PHE A 1 281 ? -11.116 -1.297 -11.471 1.00 81.06 281 PHE A O 1
ATOM 2265 N N . GLY A 1 282 ? -11.874 -1.279 -9.370 1.00 76.50 282 GLY A N 1
ATOM 2266 C CA . GLY A 1 282 ? -10.591 -0.894 -8.767 1.00 76.50 282 GLY A CA 1
ATOM 2267 C C . GLY A 1 282 ? -10.329 0.614 -8.709 1.00 76.50 282 GLY A C 1
ATOM 2268 O O . GLY A 1 282 ? -9.302 1.021 -8.163 1.00 76.50 282 GLY A O 1
ATOM 2269 N N . ILE A 1 283 ? -11.250 1.434 -9.221 1.00 83.12 283 ILE A N 1
ATOM 2270 C CA . ILE A 1 283 ? -11.191 2.893 -9.162 1.00 83.12 283 ILE A CA 1
ATOM 2271 C C . ILE A 1 283 ? -12.130 3.378 -8.045 1.00 83.12 283 ILE A C 1
ATOM 2273 O O . ILE A 1 283 ? -13.342 3.161 -8.126 1.00 83.12 283 ILE A O 1
ATOM 2277 N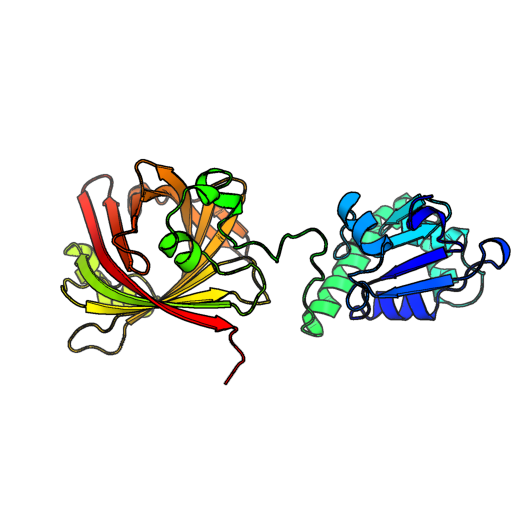 N . PRO A 1 284 ? -11.615 4.038 -6.993 1.00 88.56 284 PRO A N 1
ATOM 2278 C CA . PRO A 1 284 ? -12.457 4.622 -5.958 1.00 88.56 284 PRO A CA 1
ATOM 2279 C C . PRO A 1 284 ? -13.104 5.924 -6.456 1.00 88.56 284 PRO A C 1
ATOM 2281 O O . PRO A 1 284 ? -12.420 6.920 -6.678 1.00 88.56 284 PRO A O 1
ATOM 2284 N N . VAL A 1 285 ? -14.431 5.933 -6.588 1.00 92.44 285 VAL A N 1
ATOM 2285 C CA . VAL A 1 285 ? -15.231 7.111 -6.962 1.00 92.44 285 VAL A CA 1
ATOM 2286 C C . VAL A 1 285 ? -15.870 7.699 -5.713 1.00 92.44 285 VAL A C 1
ATOM 2288 O O . VAL A 1 285 ? -16.568 7.000 -4.983 1.00 92.44 285 VAL A O 1
ATOM 2291 N N . THR A 1 286 ? -15.634 8.982 -5.440 1.00 93.06 286 THR A N 1
ATOM 2292 C CA . THR A 1 286 ? -16.183 9.656 -4.256 1.00 93.06 286 THR A CA 1
ATOM 2293 C C . THR A 1 286 ? -17.696 9.789 -4.352 1.00 93.06 286 THR A C 1
ATOM 2295 O O . THR A 1 286 ? -18.206 10.229 -5.380 1.00 93.06 286 THR A O 1
ATOM 2298 N N . VAL A 1 287 ? -18.400 9.476 -3.268 1.00 93.94 287 VAL A N 1
ATOM 2299 C CA . VAL A 1 287 ? -19.865 9.531 -3.207 1.00 93.94 287 VAL A CA 1
ATOM 2300 C C . VAL A 1 287 ? -20.331 10.315 -1.979 1.00 93.94 287 VAL A C 1
ATOM 2302 O O . VAL A 1 287 ? -19.699 10.232 -0.921 1.00 93.94 287 VAL A O 1
ATOM 2305 N N . PRO A 1 288 ? -21.442 11.066 -2.072 1.00 91.75 288 PRO A N 1
ATOM 2306 C CA . PRO A 1 288 ? -21.946 11.887 -0.978 1.00 91.75 288 PRO A CA 1
ATOM 2307 C C . PRO A 1 288 ? -22.749 11.044 0.028 1.00 91.75 288 PRO A C 1
ATOM 2309 O O . PRO A 1 288 ? -23.909 11.329 0.286 1.00 91.75 288 PRO A O 1
ATOM 2312 N N . LEU A 1 289 ? -22.158 9.990 0.601 1.00 91.50 289 LEU A N 1
ATOM 2313 C CA . LEU A 1 289 ? -22.842 9.117 1.573 1.00 91.50 289 LEU A CA 1
ATOM 2314 C C . LEU A 1 289 ? -22.815 9.654 3.012 1.00 91.50 289 LEU A C 1
ATOM 2316 O O . LEU A 1 289 ? -23.369 9.028 3.910 1.00 91.50 289 LEU A O 1
ATOM 2320 N N . ASN A 1 290 ? -22.208 10.819 3.245 1.00 90.56 290 ASN A N 1
ATOM 2321 C CA . ASN A 1 290 ? -22.075 11.418 4.575 1.00 90.56 290 ASN A CA 1
ATOM 2322 C C . ASN A 1 290 ? -23.422 11.672 5.263 1.00 90.56 290 ASN A C 1
ATOM 2324 O O . ASN A 1 290 ? -23.520 11.517 6.475 1.00 90.56 290 ASN A O 1
ATOM 2328 N N . TRP A 1 291 ? -24.458 12.045 4.507 1.00 87.69 291 TRP A N 1
ATOM 2329 C CA . TRP A 1 291 ? -25.787 12.291 5.074 1.00 87.69 291 TRP A CA 1
ATOM 2330 C C . TRP A 1 291 ? -26.486 11.006 5.534 1.00 87.69 291 TRP A C 1
ATOM 2332 O O . TRP A 1 291 ? -27.352 11.080 6.394 1.00 87.69 291 TRP A O 1
ATOM 2342 N N . LEU A 1 292 ? -26.100 9.853 4.972 1.00 88.62 292 LEU A N 1
ATOM 2343 C CA . LEU A 1 292 ? -26.699 8.546 5.246 1.00 88.62 292 LEU A CA 1
ATOM 2344 C C . LEU A 1 292 ? -25.903 7.749 6.288 1.00 88.62 292 LEU A C 1
ATOM 2346 O O . LEU A 1 292 ? -26.476 7.147 7.188 1.00 88.62 292 LEU A O 1
ATOM 2350 N N . LEU A 1 293 ? -24.575 7.717 6.148 1.00 89.38 293 LEU A N 1
ATOM 2351 C CA . LEU A 1 293 ? -23.672 6.918 6.986 1.00 89.38 293 LEU A CA 1
ATOM 2352 C C . LEU A 1 293 ? -23.005 7.737 8.097 1.00 89.38 293 LEU A C 1
ATOM 2354 O O . LEU A 1 293 ? -22.382 7.171 8.988 1.00 89.38 293 LEU A O 1
ATOM 2358 N N . GLY A 1 294 ? -23.099 9.066 8.049 1.00 91.94 294 GLY A N 1
ATOM 2359 C CA . GLY A 1 294 ? -22.437 9.932 9.017 1.00 91.94 294 GLY A CA 1
ATOM 2360 C C . GLY A 1 294 ? -20.924 10.055 8.838 1.00 91.94 294 GLY A C 1
ATOM 2361 O O . GLY A 1 294 ? -20.343 9.558 7.871 1.00 91.94 294 GLY A O 1
ATOM 2362 N N . SER A 1 295 ? -20.276 10.755 9.765 1.00 94.06 295 SER A N 1
ATOM 2363 C CA . SER A 1 295 ? -18.820 10.898 9.830 1.00 94.06 295 SER A CA 1
ATOM 2364 C C . SER A 1 295 ? -18.213 9.888 10.796 1.00 94.06 295 SER A C 1
ATOM 2366 O O . SER A 1 295 ? -18.809 9.551 11.814 1.00 94.06 295 SER A O 1
ATOM 2368 N N . ILE A 1 296 ? -17.012 9.416 10.471 1.00 94.44 296 ILE A N 1
ATOM 2369 C CA . ILE A 1 296 ? -16.258 8.471 11.297 1.00 94.44 296 ILE A CA 1
ATOM 2370 C C . ILE A 1 296 ? -15.061 9.210 11.876 1.00 94.44 296 ILE A C 1
ATOM 2372 O O . ILE A 1 296 ? -14.184 9.644 11.129 1.00 94.44 296 ILE A O 1
ATOM 2376 N N . ASP A 1 297 ? -15.017 9.320 13.194 1.00 93.31 297 ASP A N 1
ATOM 2377 C CA . ASP A 1 297 ? -13.903 9.920 13.912 1.00 93.31 297 ASP A CA 1
ATOM 2378 C C . ASP A 1 297 ? -13.236 8.855 14.765 1.00 93.31 297 ASP A C 1
ATOM 2380 O O . ASP A 1 297 ? -13.900 8.108 15.486 1.00 93.31 297 ASP A O 1
ATOM 2384 N N . ALA A 1 298 ? -11.916 8.777 14.666 1.00 95.81 298 ALA A N 1
ATOM 2385 C CA . ALA A 1 298 ? -11.136 7.784 15.376 1.00 95.81 298 ALA A CA 1
ATOM 2386 C C . ALA A 1 298 ? -9.857 8.393 15.950 1.00 95.81 298 ALA A C 1
ATOM 2388 O O . ALA A 1 298 ? -9.290 9.347 15.404 1.00 95.81 298 ALA A O 1
ATOM 2389 N N . TYR A 1 299 ? -9.403 7.847 17.071 1.00 96.75 299 TYR A N 1
ATOM 2390 C CA . TYR A 1 299 ? -8.104 8.175 17.634 1.00 96.75 299 TYR A CA 1
ATOM 2391 C C . TYR A 1 299 ? -7.413 6.939 18.187 1.00 96.75 299 TYR A C 1
ATOM 2393 O O . TYR A 1 299 ? -8.059 5.975 18.600 1.00 96.75 299 TYR A O 1
ATOM 2401 N N . GLU A 1 300 ? -6.090 7.019 18.248 1.00 97.19 300 GLU A N 1
ATOM 2402 C CA . GLU A 1 300 ? -5.234 6.010 18.855 1.00 97.19 300 GLU A CA 1
ATOM 2403 C C . GLU A 1 300 ? -4.172 6.705 19.699 1.00 97.19 300 GLU A C 1
ATOM 2405 O O . GLU A 1 300 ? -3.576 7.708 19.296 1.00 97.19 300 GLU A O 1
ATOM 2410 N N . LYS A 1 301 ? -3.946 6.195 20.903 1.00 96.75 301 LYS A N 1
ATOM 2411 C CA . LYS A 1 301 ? -3.039 6.790 21.876 1.00 96.75 301 LYS A CA 1
ATOM 2412 C C . LYS A 1 301 ? -2.219 5.699 22.541 1.00 96.75 301 LYS A C 1
ATOM 2414 O O . LYS A 1 301 ? -2.771 4.725 23.041 1.00 96.75 301 LYS A O 1
ATOM 2419 N N . ALA A 1 302 ? -0.908 5.897 22.596 1.00 96.25 302 ALA A N 1
ATOM 2420 C CA . ALA A 1 302 ? -0.028 5.027 23.363 1.00 96.25 302 ALA A CA 1
ATOM 2421 C C . ALA A 1 302 ? -0.396 5.076 24.856 1.00 96.25 302 ALA A C 1
ATOM 2423 O O . ALA A 1 302 ? -0.514 6.161 25.433 1.00 96.25 302 ALA A O 1
ATOM 2424 N N . THR A 1 303 ? -0.568 3.908 25.470 1.00 95.88 303 THR A N 1
ATOM 2425 C CA . THR A 1 303 ? -0.790 3.755 26.919 1.00 95.88 303 THR A CA 1
ATOM 2426 C C . THR A 1 303 ? 0.433 3.175 27.621 1.00 95.88 303 THR A C 1
ATOM 2428 O O . THR A 1 303 ? 0.600 3.369 28.821 1.00 95.88 303 THR A O 1
ATOM 2431 N N . GLY A 1 304 ? 1.331 2.537 26.869 1.00 93.25 304 GLY A N 1
ATOM 2432 C CA . GLY A 1 304 ? 2.564 1.948 27.370 1.00 93.25 304 GLY A CA 1
ATOM 2433 C C . GLY A 1 304 ? 3.571 1.678 26.247 1.00 93.25 304 GLY A C 1
ATOM 2434 O O . GLY A 1 304 ? 3.345 2.068 25.100 1.00 93.25 304 GLY A O 1
ATOM 2435 N N . PRO A 1 305 ? 4.692 1.001 26.552 1.00 91.88 305 PRO A N 1
ATOM 2436 C CA . PRO A 1 305 ? 5.754 0.740 25.576 1.00 91.88 305 PRO A CA 1
ATOM 2437 C C . PRO A 1 305 ? 5.313 -0.178 24.428 1.00 91.88 305 PRO A C 1
ATOM 2439 O O . PRO A 1 305 ? 5.800 -0.011 23.311 1.00 91.88 305 PRO A O 1
ATOM 2442 N N . ASN A 1 306 ? 4.371 -1.092 24.702 1.00 94.19 306 ASN A N 1
ATOM 2443 C CA . ASN A 1 306 ? 3.814 -2.064 23.753 1.00 94.19 306 ASN A CA 1
ATOM 2444 C C . ASN A 1 306 ? 2.277 -2.039 23.705 1.00 94.19 306 ASN A C 1
ATOM 2446 O O . ASN A 1 306 ? 1.679 -2.908 23.071 1.00 94.19 306 ASN A O 1
ATOM 2450 N N . SER A 1 307 ? 1.635 -1.084 24.382 1.00 96.00 307 SER A N 1
ATOM 2451 C CA . SER A 1 307 ? 0.178 -0.999 24.480 1.00 96.00 307 SER A CA 1
ATOM 2452 C C . SER A 1 307 ? -0.358 0.347 24.007 1.00 96.00 307 SER A C 1
ATOM 2454 O O . SER A 1 307 ? 0.272 1.399 24.171 1.00 96.00 307 SER A O 1
ATOM 2456 N N . PHE A 1 308 ? -1.535 0.312 23.399 1.00 97.06 308 PHE A N 1
ATOM 2457 C CA . PHE A 1 308 ? -2.239 1.491 22.933 1.00 97.06 308 PHE A CA 1
ATOM 2458 C C . PHE A 1 308 ? -3.746 1.331 23.097 1.00 97.06 308 PHE A C 1
ATOM 2460 O O . PHE A 1 308 ? -4.302 0.244 22.958 1.00 97.06 308 PHE A O 1
ATOM 2467 N N . ALA A 1 309 ? -4.410 2.447 23.364 1.00 97.00 309 ALA A N 1
ATOM 2468 C CA . ALA A 1 309 ? -5.855 2.545 23.366 1.00 97.00 309 ALA A CA 1
ATOM 2469 C C . ALA A 1 309 ? -6.325 3.154 22.050 1.00 97.00 309 ALA A C 1
ATOM 2471 O O . ALA A 1 309 ? -5.699 4.076 21.522 1.00 97.00 309 ALA A O 1
ATOM 2472 N N . MET A 1 310 ? -7.461 2.684 21.554 1.00 96.50 310 MET A N 1
ATOM 2473 C CA . MET A 1 310 ? -8.133 3.278 20.409 1.00 96.50 310 MET A CA 1
ATOM 2474 C C . MET A 1 310 ? -9.616 3.464 20.690 1.00 96.50 310 MET A C 1
ATOM 2476 O O . MET A 1 310 ? -10.223 2.701 21.446 1.00 96.50 310 MET A O 1
ATOM 2480 N N . ALA A 1 311 ? -10.214 4.454 20.042 1.00 96.25 311 ALA A N 1
ATOM 2481 C CA . ALA A 1 311 ? -11.659 4.566 19.974 1.00 96.25 311 ALA A CA 1
ATOM 2482 C C . ALA A 1 311 ? -12.091 5.102 18.618 1.00 96.25 311 ALA A C 1
ATOM 2484 O O . ALA A 1 311 ? -11.412 5.933 18.014 1.00 96.25 311 ALA A O 1
ATOM 2485 N N . VAL A 1 312 ? -13.243 4.628 18.167 1.00 95.75 312 VAL A N 1
ATOM 2486 C CA . VAL A 1 312 ? -13.892 5.026 16.927 1.00 95.75 312 VAL A CA 1
ATOM 2487 C C . VAL A 1 312 ? -15.349 5.303 17.223 1.00 95.75 312 VAL A C 1
ATOM 2489 O O . VAL A 1 312 ? -16.018 4.501 17.873 1.00 95.75 312 VAL A O 1
ATOM 2492 N N . THR A 1 313 ? -15.846 6.413 16.700 1.00 94.69 313 THR A N 1
ATOM 2493 C CA . THR A 1 313 ? -17.242 6.813 16.828 1.00 94.69 313 THR A CA 1
ATOM 2494 C C . THR A 1 313 ? -17.771 7.231 15.468 1.00 94.69 313 THR A C 1
ATOM 2496 O O . THR A 1 313 ? -17.126 7.987 14.740 1.00 94.69 313 THR A O 1
ATOM 2499 N N . ILE A 1 314 ? -18.963 6.746 15.129 1.00 93.81 314 ILE A N 1
ATOM 2500 C CA . ILE A 1 314 ? -19.692 7.135 13.928 1.00 93.81 314 ILE A CA 1
ATOM 2501 C C . ILE A 1 314 ? -20.840 8.058 14.328 1.00 93.81 314 ILE A C 1
ATOM 2503 O O . ILE A 1 314 ? -21.737 7.675 15.087 1.00 93.81 314 ILE A O 1
ATOM 2507 N N . HIS A 1 315 ? -20.803 9.276 13.798 1.00 92.94 315 HIS A N 1
ATOM 2508 C CA . HIS A 1 315 ? -21.763 10.337 14.060 1.00 92.94 315 HIS A CA 1
ATOM 2509 C C . HIS A 1 315 ? -22.682 10.523 12.858 1.00 92.94 315 HIS A C 1
ATOM 2511 O O . HIS A 1 315 ? -22.258 10.996 11.805 1.00 92.94 315 HIS A O 1
ATOM 2517 N N . HIS A 1 316 ? -23.961 10.196 13.017 1.00 92.19 316 HIS A N 1
ATOM 2518 C CA . HIS A 1 316 ? -24.980 10.553 12.040 1.00 92.19 316 HIS A CA 1
ATOM 2519 C C . HIS A 1 316 ? -25.321 12.048 12.176 1.00 92.19 316 HIS A C 1
ATOM 2521 O O . HIS A 1 316 ? -25.444 12.524 13.308 1.00 92.19 316 HIS A O 1
ATOM 2527 N N . PRO A 1 317 ? -25.557 12.796 11.079 1.00 88.38 317 PRO A N 1
ATOM 2528 C CA . PRO A 1 317 ? -25.809 14.238 11.161 1.00 88.38 317 PRO A CA 1
ATOM 2529 C C . PRO A 1 317 ? -27.058 14.606 11.970 1.00 88.38 317 PRO A C 1
ATOM 2531 O O . PRO A 1 317 ? -27.125 15.691 12.533 1.00 88.38 317 PRO A O 1
ATOM 2534 N N . ILE A 1 318 ? -28.043 13.701 12.024 1.00 87.50 318 ILE A N 1
ATOM 2535 C CA . ILE A 1 318 ? -29.330 13.925 12.704 1.00 87.50 318 ILE A CA 1
ATOM 2536 C C . ILE A 1 318 ? -29.386 13.228 14.069 1.00 87.50 318 ILE A C 1
ATOM 2538 O O . ILE A 1 318 ? -29.965 13.756 15.011 1.00 87.50 318 ILE A O 1
ATOM 2542 N N . TRP A 1 319 ? -28.812 12.027 14.185 1.00 83.69 319 TRP A N 1
ATOM 2543 C CA . TRP A 1 319 ? -29.004 11.165 15.363 1.00 83.69 319 TRP A CA 1
ATOM 2544 C C . TRP A 1 319 ? -27.818 11.190 16.328 1.00 83.69 319 TRP A C 1
ATOM 2546 O O . TRP A 1 319 ? -27.865 10.543 17.370 1.00 83.69 319 TRP A O 1
ATOM 2556 N N . GLY A 1 320 ? -26.754 11.920 15.987 1.00 89.44 320 GLY A N 1
ATOM 2557 C CA . GLY A 1 320 ? -25.518 11.924 16.757 1.00 89.44 320 GLY A CA 1
ATOM 2558 C C . GLY A 1 320 ? -24.792 10.580 16.683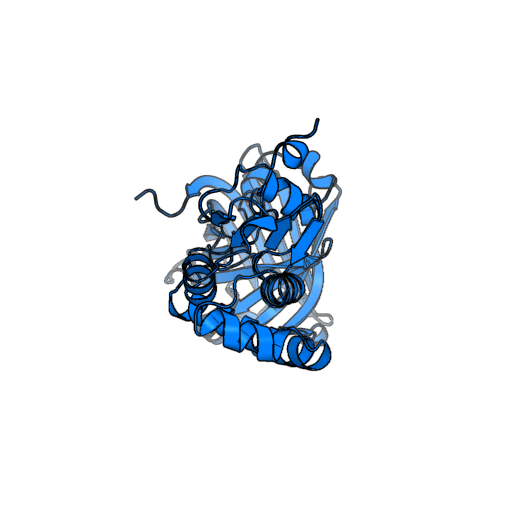 1.00 89.44 320 GLY A C 1
ATOM 2559 O O . GLY A 1 320 ? -24.859 9.870 15.676 1.00 89.44 320 GLY A O 1
ATOM 2560 N N . ALA A 1 321 ? -24.055 10.245 17.742 1.00 90.56 321 ALA A N 1
ATOM 2561 C CA . ALA A 1 321 ? -23.291 9.005 17.821 1.00 90.56 321 ALA A CA 1
ATOM 2562 C C . ALA A 1 321 ? -24.229 7.789 17.865 1.00 90.56 321 ALA A C 1
ATOM 2564 O O . ALA A 1 321 ? -24.974 7.604 18.826 1.00 90.56 321 ALA A O 1
ATOM 2565 N N . TYR A 1 322 ? -24.184 6.951 16.829 1.00 91.38 322 TYR A N 1
ATOM 2566 C CA . TYR A 1 322 ? -25.040 5.761 16.724 1.00 91.38 322 TYR A CA 1
ATOM 2567 C C . TYR A 1 322 ? -24.251 4.450 16.682 1.00 91.38 322 TYR A C 1
ATOM 2569 O O . TYR A 1 322 ? -24.841 3.372 16.780 1.00 91.38 322 TYR A O 1
ATOM 2577 N N . TYR A 1 323 ? -22.929 4.531 16.549 1.00 92.94 323 TYR A N 1
ATOM 2578 C CA . TYR A 1 323 ? -22.026 3.400 16.679 1.00 92.94 323 TYR A CA 1
ATOM 2579 C C . TYR A 1 323 ? -20.708 3.868 17.273 1.00 92.94 323 TYR A C 1
ATOM 2581 O O . TYR A 1 323 ? -20.151 4.872 16.826 1.00 92.94 323 TYR A O 1
ATOM 2589 N N . SER A 1 324 ? -20.190 3.138 18.247 1.00 93.56 324 SER A N 1
ATOM 2590 C CA . SER A 1 324 ? -18.851 3.356 18.766 1.00 93.56 324 SER A CA 1
ATOM 2591 C C . SER A 1 324 ? -18.202 2.041 19.152 1.00 93.56 324 SER A C 1
ATOM 2593 O O . SER A 1 324 ? -18.857 1.063 19.521 1.00 93.56 324 SER A O 1
ATOM 2595 N N . TYR A 1 325 ? -16.881 2.024 19.071 1.00 93.88 325 TYR A N 1
ATOM 2596 C CA . TYR A 1 325 ? -16.095 1.011 19.736 1.00 93.88 325 TYR A CA 1
ATOM 2597 C C . TYR A 1 325 ? -14.836 1.620 20.320 1.00 93.88 325 TYR A C 1
ATOM 2599 O O . TYR A 1 325 ? -14.237 2.526 19.747 1.00 93.88 325 TYR A O 1
ATOM 2607 N N . SER A 1 326 ? -14.423 1.105 21.463 1.00 96.00 326 SER A N 1
ATOM 2608 C CA . SER A 1 326 ? -13.184 1.501 22.116 1.00 96.00 326 SER A CA 1
ATOM 2609 C C . SER A 1 326 ? -12.536 0.293 22.757 1.00 96.00 326 SER A C 1
ATOM 2611 O O . SER A 1 326 ? -13.210 -0.676 23.105 1.00 96.00 326 SER A O 1
ATOM 2613 N N . GLY A 1 327 ? -11.219 0.319 22.879 1.00 95.50 327 GLY A N 1
ATOM 2614 C CA . GLY A 1 327 ? -10.489 -0.791 23.464 1.00 95.50 327 GLY A CA 1
ATOM 2615 C C . GLY A 1 327 ? -9.028 -0.473 23.686 1.00 95.50 327 GLY A C 1
ATOM 2616 O O . GLY A 1 327 ? -8.506 0.526 23.186 1.00 95.50 327 GLY A O 1
ATOM 2617 N N . GLU A 1 328 ? -8.385 -1.354 24.436 1.00 96.75 328 GLU A N 1
ATOM 2618 C CA . GLU A 1 328 ? -6.952 -1.324 24.681 1.00 96.75 328 GLU A CA 1
ATOM 2619 C C . GLU A 1 328 ? -6.316 -2.594 24.133 1.00 96.75 328 GLU A C 1
ATOM 2621 O O . GLU A 1 328 ? -6.851 -3.697 24.279 1.00 96.75 328 GLU A O 1
ATOM 2626 N N . PHE A 1 329 ? -5.184 -2.408 23.468 1.00 96.44 329 PHE A N 1
ATOM 2627 C CA . PHE A 1 329 ? -4.482 -3.430 22.722 1.00 96.44 329 PHE A CA 1
ATOM 2628 C C . PHE A 1 329 ? -3.016 -3.457 23.104 1.00 96.44 329 PHE A C 1
ATOM 2630 O O . PHE A 1 329 ? -2.392 -2.418 23.309 1.00 96.44 329 PHE A O 1
ATOM 2637 N N . THR A 1 330 ? -2.457 -4.657 23.097 1.00 96.44 330 THR A N 1
ATOM 2638 C CA . THR A 1 330 ? -1.034 -4.909 23.288 1.00 96.44 330 THR A CA 1
ATOM 2639 C C . THR A 1 330 ? -0.482 -5.597 22.048 1.00 96.44 330 THR A C 1
ATOM 2641 O O . THR A 1 330 ? -1.086 -6.541 21.530 1.00 96.44 330 THR A O 1
ATOM 2644 N N . MET A 1 331 ? 0.670 -5.134 21.568 1.00 94.94 331 MET A N 1
ATOM 2645 C CA . MET A 1 331 ? 1.412 -5.769 20.480 1.00 94.94 331 MET A CA 1
ATOM 2646 C C . MET A 1 331 ? 2.039 -7.076 20.981 1.00 94.94 331 MET A C 1
ATOM 2648 O O . MET A 1 331 ? 2.744 -7.079 21.987 1.00 94.94 331 MET A O 1
ATOM 2652 N N . VAL A 1 332 ? 1.770 -8.190 20.295 1.00 88.25 332 VAL A N 1
ATOM 2653 C CA . VAL A 1 332 ? 2.158 -9.544 20.740 1.00 88.25 332 VAL A CA 1
ATOM 2654 C C . VAL A 1 332 ? 3.265 -10.145 19.880 1.00 88.25 332 VAL A C 1
ATOM 2656 O O . VAL A 1 332 ? 4.116 -10.865 20.391 1.00 88.25 332 VAL A O 1
ATOM 2659 N N . SER A 1 333 ? 3.255 -9.893 18.571 1.00 75.62 333 SER A N 1
ATOM 2660 C CA . SER A 1 333 ? 4.211 -10.499 17.644 1.00 75.62 333 SER A CA 1
ATOM 2661 C C . SER A 1 333 ? 4.405 -9.632 16.405 1.00 75.62 333 SER A C 1
ATOM 2663 O O . SER A 1 333 ? 3.449 -9.020 15.924 1.00 75.62 333 SER A O 1
ATOM 2665 N N . MET A 1 334 ? 5.643 -9.607 15.913 1.00 69.94 334 MET A N 1
ATOM 2666 C CA . MET A 1 334 ? 6.036 -9.099 14.601 1.00 69.94 334 MET A CA 1
ATOM 2667 C C . MET A 1 334 ? 6.745 -10.262 13.902 1.00 69.94 334 MET A C 1
ATOM 2669 O O . MET A 1 334 ? 7.754 -10.749 14.413 1.00 69.94 334 MET A O 1
ATOM 2673 N N . LYS A 1 335 ? 6.179 -10.771 12.811 1.00 61.59 335 LYS A N 1
ATOM 2674 C CA . LYS A 1 335 ? 6.746 -11.853 11.994 1.00 61.59 335 LYS A CA 1
ATOM 2675 C C . LYS A 1 335 ? 6.548 -11.522 10.518 1.00 61.59 335 LYS A C 1
ATOM 2677 O O . LYS A 1 335 ? 5.587 -10.841 10.173 1.00 61.59 335 LYS A O 1
ATOM 2682 N N . GLU A 1 336 ? 7.396 -12.042 9.641 1.00 56.00 336 GLU A N 1
ATOM 2683 C CA . GLU A 1 336 ? 7.060 -12.133 8.218 1.00 56.00 336 GLU A CA 1
ATOM 2684 C C . GLU A 1 336 ? 6.186 -13.388 8.000 1.00 56.00 336 GLU A C 1
ATOM 2686 O O . GLU A 1 336 ? 6.432 -14.449 8.576 1.00 56.00 336 GLU A O 1
ATOM 2691 N N . VAL A 1 337 ? 5.103 -13.271 7.229 1.00 46.03 337 VAL A N 1
ATOM 2692 C CA . VAL A 1 337 ? 4.243 -14.394 6.831 1.00 46.03 337 VAL A CA 1
ATOM 2693 C C . VAL A 1 337 ? 5.060 -15.303 5.913 1.00 46.03 337 VAL A C 1
ATOM 2695 O O . VAL A 1 337 ? 5.302 -14.952 4.759 1.00 46.03 337 VAL A O 1
ATOM 2698 N N . GLY A 1 338 ? 5.484 -16.461 6.425 1.00 47.50 338 GLY A N 1
ATOM 2699 C CA . GLY A 1 338 ? 6.285 -17.435 5.672 1.00 47.50 338 GLY A CA 1
ATOM 2700 C C . GLY A 1 338 ? 7.264 -18.282 6.493 1.00 47.50 338 GLY A C 1
ATOM 2701 O O . GLY A 1 338 ? 7.849 -19.194 5.925 1.00 47.50 338 GLY A O 1
ATOM 2702 N N . ASP A 1 339 ? 7.415 -18.010 7.792 1.00 39.12 339 ASP A N 1
ATOM 2703 C CA . ASP A 1 339 ? 8.350 -18.703 8.703 1.00 39.12 339 ASP A CA 1
ATOM 2704 C C . ASP A 1 339 ? 7.745 -19.910 9.469 1.00 39.12 339 ASP A C 1
ATOM 2706 O O . ASP A 1 339 ? 8.232 -20.259 10.546 1.00 39.12 339 ASP A O 1
ATOM 2710 N N . ASP A 1 340 ? 6.687 -20.541 8.943 1.00 34.72 340 ASP A N 1
ATOM 2711 C CA . ASP A 1 340 ? 6.085 -21.756 9.532 1.00 34.72 340 ASP A CA 1
ATOM 2712 C C . ASP A 1 340 ? 6.389 -23.018 8.708 1.00 34.72 340 ASP A C 1
ATOM 2714 O O . ASP A 1 340 ? 6.161 -22.998 7.472 1.00 34.72 340 ASP A O 1
#

Secondary structure (DSSP, 8-state):
--GGGG--SEEEEE-TT-HHHHHHHHH--B-GGG--EEEEETTT-TTSHHHHHHHHTT--TTT--EEEETTEEEETHHHHHHHHHHB-S-SHHHHHHHHHHSSHHHHHHHHHHHHHHHHHHHHHTTPPP--TTS-TTSBTTHHHHGGGGGGS-HHHHHHT-PBTTS-EEEEEEEEEEEEE-HHHHHTHHHHHHTT------EEEEEEEEEEEE-TT-SSEEEEEEE--TTSPPEEEEEEEEEEETTEEEEE-GGGEEEEEEEEEETTEEEEEEEEEEEEETTEEEEE-THHHH-EEEEEEEE-SSSEEEEEEEEEETTTEEEEEEEEEEEEEEEEETT--

Mean predicted aligned error: 8.76 Å